Protein AF-A0A925DXG8-F1 (afdb_monomer)

Foldseek 3Di:
DDPDPPPPPPVPPQLAFPPVFFPDQCVPVNAAEFDADPQLAGPLLVLLLVLLNGTHLVDDLDAPAFDKDALQDDLVLQDQDDQDPVVRFARSNLLRPQSVRIFRAGPNSRVSSVRRHDRRDRGDRLSSSLLNLLRVLLVQLVVLLVVLVVLVPDPPDDPVRSVVSLVVSLVVNVVSVVSLVVRPPVNHLFDCPVQDDDDSVSSNVRVVRSVVSVPCRYNVNSVVSSSVSNVD

Radius of gyration: 22.66 Å; Cα contacts (8 Å, |Δi|>4): 263; chains: 1; bounding box: 46×45×87 Å

Solvent-accessible surface area (backbone atoms only — not comparable to full-atom values): 13520 Å² total; per-residue (Å²): 135,83,76,74,80,73,80,71,80,73,72,76,91,63,58,47,76,61,73,92,39,50,67,55,55,39,92,80,78,43,59,44,79,52,40,56,41,100,73,53,44,77,29,60,72,58,38,39,38,58,54,32,68,36,36,42,77,87,62,73,84,67,56,100,54,69,45,81,38,62,74,72,38,64,70,89,78,31,56,84,51,86,64,38,87,86,79,62,47,61,32,46,34,58,38,54,68,35,72,89,37,34,34,31,33,29,55,29,56,53,47,38,51,66,63,38,35,43,72,51,71,82,57,53,63,68,52,40,39,44,45,44,51,31,49,51,36,50,51,52,41,49,49,45,45,54,54,45,53,50,44,74,71,34,90,89,54,51,74,68,56,35,52,65,55,39,52,61,42,43,54,51,42,54,52,34,51,52,56,45,68,71,37,59,75,91,48,45,72,55,82,55,89,86,67,72,77,89,52,70,77,40,59,62,70,50,50,64,42,54,53,52,52,76,59,66,49,34,41,68,52,54,52,50,48,24,57,56,49,60,75,109

Mean predicted aligned error: 6.9 Å

Sequence (232 aa):
MEKEPSALCVRPFVHLPPQEYWLSDPAIEGLIPTPLDSRGLVDAPALFQEVAKTVDPAYEWESAFNDPHHLQWPNRWYPNEIRDPITKTVNPQEFRNLAISKWILPRVLHNWIHRVSEPPPVPSDDVMFYRTEAQRVTTSLFMTVRDSTRFINSSSLTHRQIHAKLTPNYRQMSLQIKALQEVPSEFRLVDLTEYQSGNVRDMFKIESALGKYARIKTAERAMSIIRHASAA

Structure (mmCIF, N/CA/C/O backbone):
data_AF-A0A925DXG8-F1
#
_entry.id   AF-A0A925DXG8-F1
#
loop_
_atom_site.group_PDB
_atom_site.id
_atom_site.type_symbol
_atom_site.label_atom_id
_atom_site.label_alt_id
_atom_site.label_comp_id
_atom_site.label_asym_id
_atom_site.label_entity_id
_atom_site.label_seq_id
_atom_site.pdbx_PDB_ins_code
_atom_site.Cartn_x
_atom_site.Cartn_y
_atom_site.Cartn_z
_atom_site.occupancy
_atom_site.B_iso_or_equiv
_atom_site.auth_seq_id
_atom_site.auth_comp_id
_atom_site.auth_asym_id
_atom_site.auth_atom_id
_ato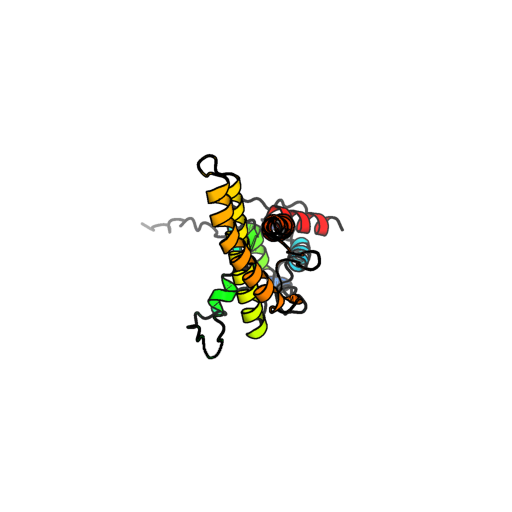m_site.pdbx_PDB_model_num
ATOM 1 N N . MET A 1 1 ? 19.062 4.746 58.179 1.00 41.28 1 MET A N 1
ATOM 2 C CA . MET A 1 1 ? 19.312 5.540 56.959 1.00 41.28 1 MET A CA 1
ATOM 3 C C . MET A 1 1 ? 18.528 4.871 55.846 1.00 41.28 1 MET A C 1
ATOM 5 O O . MET A 1 1 ? 19.028 3.970 55.183 1.00 41.28 1 MET A O 1
ATOM 9 N N . GLU A 1 2 ? 17.244 5.202 55.783 1.00 35.03 2 GLU A N 1
ATOM 10 C CA . GLU A 1 2 ? 16.313 4.670 54.792 1.00 35.03 2 GLU A CA 1
ATOM 11 C C . GLU A 1 2 ? 16.671 5.301 53.449 1.00 35.03 2 GLU A C 1
ATOM 13 O O . GLU A 1 2 ? 16.681 6.522 53.307 1.00 35.03 2 GLU A O 1
ATOM 18 N N . LYS A 1 3 ? 17.080 4.474 52.486 1.00 40.31 3 LYS A N 1
ATOM 19 C CA . LYS A 1 3 ? 17.221 4.928 51.107 1.00 40.31 3 LYS A CA 1
ATOM 20 C C . LYS A 1 3 ? 15.812 5.023 50.547 1.00 40.31 3 LYS A C 1
ATOM 22 O O . LYS A 1 3 ? 15.191 3.989 50.309 1.00 40.31 3 LYS A O 1
ATOM 27 N N . GLU A 1 4 ? 15.330 6.246 50.352 1.00 39.31 4 GLU A N 1
ATOM 28 C CA . GLU A 1 4 ? 14.181 6.485 49.487 1.00 39.31 4 GLU A CA 1
ATOM 29 C C . GLU A 1 4 ? 14.411 5.756 48.155 1.00 39.31 4 GLU A C 1
ATOM 31 O O . GLU A 1 4 ? 15.517 5.830 47.595 1.00 39.31 4 GLU A O 1
ATOM 36 N N . PRO A 1 5 ? 13.414 5.025 47.633 1.00 40.81 5 PRO A N 1
ATOM 37 C CA . PRO A 1 5 ? 13.504 4.527 46.281 1.00 40.81 5 PRO A CA 1
ATOM 38 C C . PRO A 1 5 ? 13.534 5.744 45.361 1.00 40.81 5 PRO A C 1
ATOM 40 O O . PRO A 1 5 ? 12.541 6.447 45.194 1.00 40.81 5 PRO A O 1
ATOM 43 N N . SER A 1 6 ? 14.721 5.982 44.799 1.00 40.56 6 SER A N 1
ATOM 44 C CA . SER A 1 6 ? 14.955 6.824 43.633 1.00 40.56 6 SER A CA 1
ATOM 45 C C . SER A 1 6 ? 13.758 6.703 42.702 1.00 40.56 6 SER A C 1
ATOM 47 O O . SER A 1 6 ? 13.456 5.601 42.230 1.00 40.56 6 SER A O 1
ATOM 49 N N . ALA A 1 7 ? 13.072 7.827 42.487 1.00 43.47 7 ALA A N 1
ATOM 50 C CA . ALA A 1 7 ? 12.078 7.984 41.448 1.00 43.47 7 ALA A CA 1
ATOM 51 C C . ALA A 1 7 ? 12.768 7.690 40.113 1.00 43.47 7 ALA A C 1
ATOM 53 O O . ALA A 1 7 ? 13.285 8.576 39.430 1.00 43.47 7 ALA A O 1
ATOM 54 N N . LEU A 1 8 ? 12.810 6.405 39.762 1.00 37.91 8 LEU A N 1
ATOM 55 C CA . LEU A 1 8 ? 12.974 5.954 38.402 1.00 37.91 8 LEU A CA 1
ATOM 56 C C . LEU A 1 8 ? 11.885 6.688 37.643 1.00 37.91 8 LEU A C 1
ATOM 58 O O . LEU A 1 8 ? 10.701 6.395 37.781 1.00 37.91 8 LEU A O 1
ATOM 62 N N . CYS A 1 9 ? 12.319 7.707 36.913 1.00 36.97 9 CYS A N 1
ATOM 63 C CA . CYS A 1 9 ? 11.571 8.370 35.876 1.00 36.97 9 CYS A CA 1
ATOM 64 C C . CYS A 1 9 ? 11.173 7.277 34.880 1.00 36.97 9 CYS A C 1
ATOM 66 O O . CYS A 1 9 ? 11.887 6.983 33.919 1.00 36.97 9 CYS A O 1
ATOM 68 N N . VAL A 1 10 ? 10.064 6.598 35.178 1.00 36.72 10 VAL A N 1
ATOM 69 C CA . VAL A 1 10 ? 9.327 5.767 34.244 1.00 36.72 10 VAL A CA 1
ATOM 70 C C . VAL A 1 10 ? 8.842 6.766 33.217 1.00 36.72 10 VAL A C 1
ATOM 72 O O . VAL A 1 10 ? 7.809 7.396 33.404 1.00 36.72 10 VAL A O 1
ATOM 75 N N . ARG A 1 11 ? 9.638 7.003 32.169 1.00 35.22 11 ARG A N 1
ATOM 76 C CA . ARG A 1 11 ? 9.138 7.710 30.995 1.00 35.22 11 ARG A CA 1
ATOM 77 C C . ARG A 1 11 ? 7.921 6.908 30.550 1.00 35.22 11 ARG A C 1
ATOM 79 O O . ARG A 1 11 ? 8.107 5.746 30.174 1.00 35.22 11 ARG A O 1
ATOM 86 N N . PRO A 1 12 ? 6.697 7.446 30.640 1.00 41.44 12 PRO A N 1
ATOM 87 C CA . PRO A 1 12 ? 5.560 6.708 30.150 1.00 41.44 12 PRO A CA 1
ATOM 88 C C . PRO A 1 12 ? 5.796 6.570 28.649 1.00 41.44 12 PRO A C 1
ATOM 90 O O . PRO A 1 12 ? 5.890 7.562 27.928 1.00 41.44 12 PRO A O 1
ATOM 93 N N . PHE A 1 13 ? 5.952 5.336 28.176 1.00 44.41 13 PHE A N 1
ATOM 94 C CA . PHE A 1 13 ? 5.895 4.987 26.757 1.00 44.41 13 PHE A CA 1
ATOM 95 C C . PHE A 1 13 ? 4.455 5.175 26.249 1.00 44.41 13 PHE A C 1
ATOM 97 O O . PHE A 1 13 ? 3.833 4.258 25.723 1.00 44.41 13 PHE A O 1
ATOM 104 N N . VAL A 1 14 ? 3.891 6.363 26.448 1.00 57.38 14 VAL A N 1
ATOM 105 C CA . VAL A 1 14 ? 2.504 6.691 26.145 1.00 57.38 14 VAL A CA 1
ATOM 106 C C . VAL A 1 14 ? 2.538 7.805 25.111 1.00 57.38 14 VAL A C 1
ATOM 108 O O . VAL A 1 14 ? 2.221 8.955 25.373 1.00 57.38 14 VAL A O 1
ATOM 111 N N . HIS A 1 15 ? 2.966 7.450 23.900 1.00 82.25 15 HIS A N 1
ATOM 112 C CA . HIS A 1 15 ? 2.610 8.222 22.712 1.00 82.25 15 HIS A CA 1
ATOM 113 C C . HIS A 1 15 ? 1.175 7.835 22.332 1.00 82.25 15 HIS A C 1
ATOM 115 O O . HIS A 1 15 ? 0.967 7.182 21.313 1.00 82.25 15 HIS A O 1
ATOM 121 N N . LEU A 1 16 ? 0.223 8.125 23.216 1.00 91.00 16 LEU A N 1
ATOM 122 C CA . LEU A 1 16 ? -1.215 8.103 22.952 1.00 91.00 16 LEU A CA 1
ATOM 123 C C . LEU A 1 16 ? -1.703 9.560 22.989 1.00 91.00 16 LEU A C 1
ATOM 125 O O . LEU A 1 16 ? -0.990 10.407 23.538 1.00 91.00 16 LEU A O 1
ATOM 129 N N . PRO A 1 17 ? -2.882 9.871 22.427 1.00 92.62 17 PRO A N 1
ATOM 130 C CA . PRO A 1 17 ? -3.522 11.154 22.679 1.00 92.62 17 PRO A CA 1
ATOM 131 C C . PRO A 1 17 ? -3.639 11.390 24.195 1.00 92.62 17 PRO A C 1
ATOM 133 O O . PRO A 1 17 ? -3.781 10.411 24.938 1.00 92.62 17 PRO A O 1
ATOM 136 N N . PRO A 1 18 ? -3.574 12.637 24.684 1.00 92.94 18 PRO A N 1
ATOM 137 C CA . PRO A 1 18 ? -3.883 12.929 26.078 1.00 92.94 18 PRO A CA 1
ATOM 138 C C . PRO A 1 18 ? -5.309 12.475 26.417 1.00 92.94 18 PRO A C 1
ATOM 140 O O . PRO A 1 18 ? -6.197 12.517 25.562 1.00 92.94 18 PRO A O 1
ATOM 143 N N . GLN A 1 19 ? -5.517 11.993 27.642 1.00 92.88 19 GLN A N 1
ATOM 144 C CA . GLN A 1 19 ? -6.763 11.327 28.036 1.00 92.88 19 GLN A CA 1
ATOM 145 C C . GLN A 1 19 ? -7.978 12.260 27.962 1.00 92.88 19 GLN A C 1
ATOM 147 O O . GLN A 1 19 ? -9.084 11.803 27.697 1.00 92.88 19 GLN A O 1
ATOM 152 N N . GLU A 1 20 ? -7.778 13.565 28.135 1.00 94.75 20 GLU A N 1
ATOM 153 C CA . GLU A 1 20 ? -8.816 14.585 27.987 1.00 94.75 20 GLU A CA 1
ATOM 154 C C . GLU A 1 20 ? -9.396 14.681 26.567 1.00 94.75 20 GLU A C 1
ATOM 156 O O . GLU A 1 20 ? -10.496 15.200 26.408 1.00 94.75 20 GLU A O 1
ATOM 161 N N . TYR A 1 21 ? -8.698 14.155 25.553 1.00 95.38 21 TYR A N 1
ATOM 162 C CA . TYR A 1 21 ? -9.196 14.072 24.177 1.00 95.38 21 TYR A CA 1
ATOM 163 C C . TYR A 1 21 ? -9.807 12.704 23.849 1.00 95.38 21 TYR A C 1
ATOM 165 O O . TYR A 1 21 ? -10.199 12.477 22.707 1.00 95.38 21 TYR A O 1
ATOM 173 N N . TRP A 1 22 ? -9.860 11.751 24.783 1.00 95.69 22 TRP A N 1
ATOM 174 C CA . TRP A 1 22 ? -10.437 10.434 24.504 1.00 95.69 22 TRP A CA 1
ATOM 175 C C . TRP A 1 22 ? -11.959 10.526 24.556 1.00 95.69 22 TRP A C 1
ATOM 177 O O . TRP A 1 22 ? -12.532 10.848 25.594 1.00 95.69 22 TRP A O 1
ATOM 187 N N . LEU A 1 23 ? -12.614 10.207 23.439 1.00 96.19 23 LEU A N 1
ATOM 188 C CA . LEU A 1 23 ? -14.075 10.098 23.381 1.00 96.19 23 LEU A CA 1
ATOM 189 C C . LEU A 1 23 ? -14.568 8.688 23.721 1.00 96.19 23 LEU A C 1
ATOM 191 O O . LEU A 1 23 ? -15.746 8.516 24.011 1.00 96.19 23 LEU A O 1
ATOM 195 N N . SER A 1 24 ? -13.675 7.698 23.661 1.00 92.94 24 SER A N 1
ATOM 196 C CA . SER A 1 24 ? -13.960 6.297 23.964 1.00 92.94 24 SER A CA 1
ATOM 197 C C . SER A 1 24 ? -12.814 5.690 24.771 1.00 92.94 24 SER A C 1
ATOM 199 O O . SER A 1 24 ? -11.640 5.913 24.446 1.00 92.94 24 SER A O 1
ATOM 201 N N . ASP A 1 25 ? -13.140 4.915 25.810 1.00 92.62 25 ASP A N 1
ATOM 202 C CA . ASP A 1 25 ? -12.159 4.091 26.523 1.00 92.62 25 ASP A CA 1
ATOM 203 C C . ASP A 1 25 ? -12.328 2.607 26.157 1.00 92.62 25 ASP A C 1
ATOM 205 O O . ASP A 1 25 ? -13.229 1.936 26.673 1.00 92.62 25 ASP A O 1
ATOM 209 N N . PRO A 1 26 ? -11.421 2.029 25.349 1.00 90.69 26 PRO A N 1
ATOM 210 C CA . PRO A 1 26 ? -11.499 0.620 24.968 1.00 90.69 26 PRO A CA 1
ATOM 211 C C . PRO A 1 26 ? -11.370 -0.372 26.134 1.00 90.69 26 PRO A C 1
ATOM 213 O O . PRO A 1 26 ? -11.650 -1.556 25.956 1.00 90.69 26 PRO A O 1
ATOM 216 N N . ALA A 1 27 ? -10.932 0.054 27.327 1.00 89.69 27 ALA A N 1
ATOM 217 C CA . ALA A 1 27 ? -10.983 -0.797 28.522 1.00 89.69 27 ALA A CA 1
ATOM 218 C C . ALA A 1 27 ? -12.405 -0.940 29.099 1.00 89.69 27 ALA A C 1
ATOM 220 O O . ALA A 1 27 ? -12.665 -1.900 29.824 1.00 89.69 27 ALA A O 1
ATOM 221 N N . ILE A 1 28 ? -13.301 -0.001 28.787 1.00 93.19 28 ILE A N 1
ATOM 222 C CA . ILE A 1 28 ? -14.684 0.046 29.275 1.00 93.19 28 ILE A CA 1
ATOM 223 C C . ILE A 1 28 ? -15.647 -0.388 28.167 1.00 93.19 28 ILE A C 1
ATOM 225 O O . ILE A 1 28 ? -16.510 -1.233 28.390 1.00 93.19 28 ILE A O 1
ATOM 229 N N . GLU A 1 29 ? -15.484 0.176 26.972 1.00 95.00 29 GLU A N 1
ATOM 230 C CA . GLU A 1 29 ? -16.401 0.012 25.836 1.00 95.00 29 GLU A CA 1
ATOM 231 C C . GLU A 1 29 ? -16.036 -1.174 24.933 1.00 95.00 29 GLU A C 1
ATOM 233 O O . GLU A 1 29 ? -16.858 -1.631 24.140 1.00 95.00 29 GLU A O 1
ATOM 238 N N . GLY A 1 30 ? -14.820 -1.706 25.082 1.00 95.25 30 GLY A N 1
ATOM 239 C CA . GLY A 1 30 ? -14.267 -2.736 24.209 1.00 95.25 30 GLY A CA 1
ATOM 240 C C . GLY A 1 30 ? -13.550 -2.162 22.986 1.00 95.25 30 GLY A C 1
ATOM 241 O O . GLY A 1 30 ? -13.443 -0.953 22.797 1.00 95.25 30 GLY A O 1
ATOM 242 N N . LEU A 1 31 ? -12.996 -3.057 22.168 1.00 96.38 31 LEU A N 1
ATOM 243 C CA . LEU A 1 31 ? -12.275 -2.685 20.953 1.00 96.38 31 LEU A CA 1
ATOM 244 C C . LEU A 1 31 ? -13.241 -2.559 19.774 1.00 96.38 31 LEU A C 1
ATOM 246 O O . LEU A 1 31 ? -14.175 -3.348 19.640 1.00 96.38 31 LEU A O 1
ATOM 250 N N . ILE A 1 32 ? -12.978 -1.606 18.882 1.00 96.06 32 ILE A N 1
ATOM 251 C CA . ILE A 1 32 ? -13.690 -1.523 17.608 1.00 96.06 32 ILE A CA 1
ATOM 252 C C . ILE A 1 32 ? -13.210 -2.647 16.673 1.00 96.06 32 ILE A C 1
ATOM 254 O O . ILE A 1 32 ? -11.998 -2.875 16.560 1.00 96.06 32 ILE A O 1
ATOM 258 N N . PRO A 1 33 ? -14.112 -3.338 15.956 1.00 96.44 33 PRO A N 1
ATOM 259 C CA . PRO A 1 33 ? -13.707 -4.282 14.921 1.00 96.44 33 PRO A CA 1
ATOM 260 C C . PRO A 1 33 ? -12.871 -3.574 13.852 1.00 96.44 33 PRO A C 1
ATOM 262 O O . PRO A 1 33 ? -13.269 -2.519 13.356 1.00 96.44 33 PRO A O 1
ATOM 265 N N . THR A 1 34 ? -11.722 -4.139 13.468 1.00 96.81 34 THR A N 1
ATOM 266 C CA . THR A 1 34 ? -10.918 -3.564 12.376 1.00 96.81 34 THR A CA 1
ATOM 267 C C . THR A 1 34 ? -11.652 -3.741 11.045 1.00 96.81 34 THR A C 1
ATOM 269 O O . THR A 1 34 ? -11.866 -4.884 10.634 1.00 96.81 34 THR A O 1
ATOM 272 N N . PRO A 1 35 ? -11.992 -2.653 10.326 1.00 97.06 35 PRO A N 1
ATOM 273 C CA . PRO A 1 35 ? -12.644 -2.755 9.028 1.00 97.06 35 PRO A CA 1
ATOM 274 C C . PRO A 1 35 ? -11.770 -3.500 8.018 1.00 97.06 35 PRO A C 1
ATOM 276 O O . PRO A 1 35 ? -10.579 -3.209 7.861 1.00 97.06 35 PRO A O 1
ATOM 279 N N . LEU A 1 36 ? -12.377 -4.456 7.318 1.00 96.44 36 LEU A N 1
ATOM 2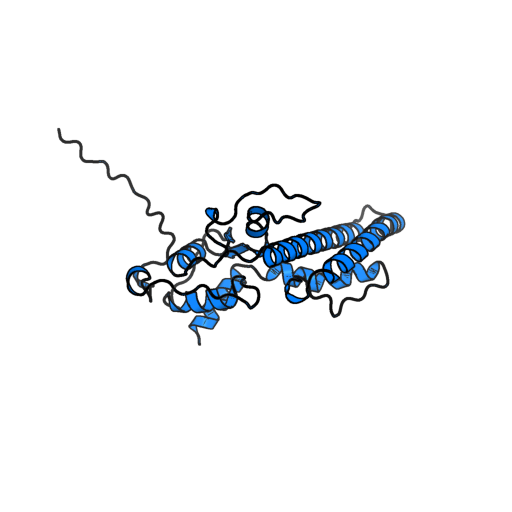80 C CA . LEU A 1 36 ? -11.739 -5.244 6.270 1.00 96.44 36 LEU A CA 1
ATOM 281 C C . LEU A 1 36 ? -12.438 -4.998 4.936 1.00 96.44 36 LEU A C 1
ATOM 283 O O . LEU A 1 36 ? -13.655 -4.838 4.877 1.00 96.44 36 LEU A O 1
ATOM 287 N N . ASP A 1 37 ? -11.665 -5.025 3.860 1.00 95.12 37 ASP A N 1
ATOM 288 C CA . ASP A 1 37 ? -12.203 -5.076 2.510 1.00 95.12 37 ASP A CA 1
ATOM 289 C C . ASP A 1 37 ? -12.691 -6.489 2.145 1.00 95.12 37 ASP A C 1
ATOM 291 O O . ASP A 1 37 ? -12.527 -7.457 2.892 1.00 95.12 37 ASP A O 1
ATOM 295 N N . SER A 1 38 ? -13.264 -6.630 0.948 1.00 94.81 38 SER A N 1
ATOM 296 C CA . SER A 1 38 ? -13.795 -7.904 0.443 1.00 94.81 38 SER A CA 1
ATOM 297 C C . SER A 1 38 ? -12.756 -9.027 0.305 1.00 94.81 38 SER A C 1
ATOM 299 O O . SER A 1 38 ? -13.132 -10.178 0.095 1.00 94.81 38 SER A O 1
ATOM 301 N N . ARG A 1 39 ? -11.459 -8.718 0.419 1.00 94.25 39 ARG A N 1
ATOM 302 C CA . ARG A 1 39 ? -10.336 -9.667 0.360 1.00 94.25 39 ARG A CA 1
ATOM 303 C C . ARG A 1 39 ? -9.849 -10.058 1.761 1.00 94.25 39 ARG A C 1
ATOM 305 O O . ARG A 1 39 ? -8.863 -10.782 1.870 1.00 94.25 39 ARG A O 1
ATOM 312 N N . GLY A 1 40 ? -10.472 -9.546 2.824 1.00 93.56 40 GLY A N 1
ATOM 313 C CA . GLY A 1 40 ? -10.030 -9.754 4.204 1.00 93.56 40 GLY A CA 1
ATOM 314 C C . GLY A 1 40 ? -8.772 -8.961 4.573 1.00 93.56 40 GLY A C 1
ATOM 315 O O . GLY A 1 40 ? -8.068 -9.323 5.512 1.00 93.56 40 GLY A O 1
ATOM 316 N N . LEU A 1 41 ? -8.449 -7.896 3.833 1.00 94.62 41 LEU A N 1
ATOM 317 C CA . LEU A 1 41 ? -7.341 -6.993 4.150 1.00 94.62 41 LEU A CA 1
ATOM 318 C C . LEU A 1 41 ? -7.874 -5.745 4.847 1.00 94.62 41 LEU A C 1
ATOM 320 O O . LEU A 1 41 ? -8.971 -5.301 4.544 1.00 94.62 41 LEU A O 1
ATOM 324 N N . VAL A 1 42 ? -7.076 -5.135 5.726 1.00 95.19 42 VAL A N 1
ATOM 325 C CA . VAL A 1 42 ? -7.463 -3.886 6.405 1.00 95.19 42 VAL A CA 1
ATOM 326 C C . VAL A 1 42 ? -7.864 -2.800 5.403 1.00 95.19 42 VAL A C 1
ATOM 328 O O . VAL A 1 42 ? -7.037 -2.357 4.594 1.00 95.19 42 VAL A O 1
ATOM 331 N N . ASP A 1 43 ? -9.107 -2.333 5.514 1.00 95.06 43 ASP A N 1
ATOM 332 C CA . ASP A 1 43 ? -9.608 -1.146 4.828 1.00 95.06 43 ASP A CA 1
ATOM 333 C C . ASP A 1 43 ? -9.144 0.090 5.607 1.00 95.06 43 ASP A C 1
ATOM 335 O O . ASP A 1 43 ? -9.766 0.531 6.571 1.00 95.06 43 ASP A O 1
ATOM 339 N N . ALA A 1 44 ? -7.977 0.613 5.227 1.00 93.88 44 ALA A N 1
ATOM 340 C CA . ALA A 1 44 ? -7.351 1.720 5.942 1.00 93.88 44 ALA A CA 1
ATOM 341 C C . ALA A 1 44 ? -8.207 3.006 5.968 1.00 93.88 44 ALA A C 1
ATOM 343 O O . ALA A 1 44 ? -8.301 3.603 7.039 1.00 93.88 44 ALA A O 1
ATOM 344 N N . PRO A 1 45 ? -8.843 3.452 4.861 1.00 94.38 45 PRO A N 1
ATOM 345 C CA . PRO A 1 45 ? -9.808 4.549 4.915 1.00 94.38 45 PRO A CA 1
ATOM 346 C C . PRO A 1 45 ? -10.926 4.343 5.938 1.00 94.38 45 PRO A C 1
ATOM 348 O O . PRO A 1 45 ? -11.136 5.236 6.758 1.00 94.38 45 PRO A O 1
ATOM 351 N N . ALA A 1 46 ? -11.591 3.185 5.928 1.00 96.44 46 ALA A N 1
ATOM 352 C CA . ALA A 1 46 ? -12.662 2.897 6.880 1.00 96.44 46 ALA A CA 1
ATOM 353 C C . ALA A 1 46 ? -12.131 2.832 8.322 1.00 96.44 46 ALA A C 1
ATOM 355 O O . ALA A 1 46 ? -12.716 3.421 9.226 1.00 96.44 46 ALA A O 1
ATOM 356 N N . LEU A 1 47 ? -10.968 2.209 8.540 1.00 96.44 47 LEU A N 1
ATOM 357 C CA . LEU A 1 47 ? -10.321 2.167 9.853 1.00 96.44 47 LEU A CA 1
ATOM 358 C C . LEU A 1 47 ? -10.023 3.573 10.385 1.00 96.44 47 LEU A C 1
ATOM 360 O O . LEU A 1 47 ? -10.310 3.861 11.542 1.00 96.44 47 LEU A O 1
ATOM 364 N N . PHE A 1 48 ? -9.469 4.465 9.561 1.00 96.31 48 PHE A N 1
ATOM 365 C CA . PHE A 1 48 ? -9.190 5.838 9.987 1.00 96.31 48 PHE A CA 1
ATOM 366 C C . PHE A 1 48 ? -10.466 6.629 10.283 1.00 96.31 48 PHE A C 1
ATOM 368 O O . PHE A 1 48 ? -10.450 7.457 11.189 1.00 96.31 48 PHE A O 1
ATOM 375 N N . GLN A 1 49 ? -11.560 6.369 9.563 1.00 96.12 49 GLN A N 1
ATOM 376 C CA . GLN A 1 49 ? -12.863 6.972 9.852 1.00 96.12 49 GLN A CA 1
ATOM 377 C C . GLN A 1 49 ? -13.424 6.503 11.197 1.00 96.12 49 GLN A C 1
ATOM 379 O O . GLN A 1 49 ? -13.897 7.333 11.966 1.00 96.12 49 GLN A O 1
ATOM 384 N N . GLU A 1 50 ? -13.341 5.210 11.516 1.00 96.88 50 GLU A N 1
ATOM 385 C CA . GLU A 1 50 ? -13.784 4.704 12.823 1.00 96.88 50 GLU A CA 1
ATOM 386 C C . GLU A 1 50 ? -12.900 5.223 13.959 1.00 96.88 50 GLU A C 1
ATOM 388 O O . GLU A 1 50 ? -13.398 5.692 14.979 1.00 96.88 50 GLU A O 1
ATOM 393 N N . VAL A 1 51 ? -11.581 5.240 13.759 1.00 95.62 51 VAL A N 1
ATOM 394 C CA . VAL A 1 51 ? -10.630 5.765 14.748 1.00 95.62 51 VAL A CA 1
ATOM 395 C C . VAL A 1 51 ? -10.855 7.258 15.003 1.00 95.62 51 VAL A C 1
ATOM 397 O O . VAL A 1 51 ? -10.753 7.695 16.148 1.00 95.62 51 VAL A O 1
ATOM 400 N N . ALA A 1 52 ? -11.231 8.039 13.987 1.00 95.69 52 ALA A N 1
ATOM 401 C CA . ALA A 1 52 ? -11.546 9.460 14.146 1.00 95.69 52 ALA A CA 1
ATOM 402 C C . ALA A 1 52 ? -12.728 9.729 15.096 1.00 95.69 52 ALA A C 1
ATOM 404 O O . ALA A 1 52 ? -12.813 10.819 15.646 1.00 95.69 52 ALA A O 1
ATOM 405 N N . LYS A 1 53 ? -13.612 8.748 15.326 1.00 95.69 53 LYS A N 1
ATOM 406 C CA . LYS A 1 53 ? -14.742 8.867 16.266 1.00 95.69 53 LYS A CA 1
ATOM 407 C C . LYS A 1 53 ? -14.340 8.631 17.725 1.00 95.69 53 LYS A C 1
ATOM 409 O O . LYS A 1 53 ? -15.140 8.861 18.622 1.00 95.69 53 LYS A O 1
ATOM 414 N N . THR A 1 54 ? -13.121 8.145 17.965 1.00 96.50 54 THR A N 1
ATOM 415 C CA . THR A 1 54 ? -12.638 7.754 19.305 1.00 96.50 54 THR A CA 1
ATOM 416 C C . THR A 1 54 ? -11.797 8.835 19.989 1.00 96.50 54 THR A C 1
ATOM 418 O O . THR A 1 54 ? -11.466 8.701 21.166 1.00 96.50 54 THR A O 1
ATOM 421 N N . VAL A 1 55 ? -11.461 9.911 19.270 1.00 96.31 55 VAL A N 1
ATOM 422 C CA . VAL A 1 55 ? -10.666 11.045 19.764 1.00 96.31 55 VAL A CA 1
ATOM 423 C C . VAL A 1 55 ? -11.363 12.341 19.384 1.00 96.31 55 VAL A C 1
ATOM 425 O O . VAL A 1 55 ? -11.918 12.445 18.292 1.00 96.31 55 VAL A O 1
ATOM 428 N N . ASP A 1 56 ? -11.329 13.320 20.280 1.00 95.62 56 ASP A N 1
ATOM 429 C CA . ASP A 1 56 ? -11.913 14.637 20.072 1.00 95.62 56 ASP A CA 1
ATOM 430 C C . ASP A 1 56 ? -11.330 15.281 18.794 1.00 95.62 56 ASP A C 1
ATOM 432 O O . ASP A 1 56 ? -10.105 15.331 18.638 1.00 95.62 56 ASP A O 1
ATOM 436 N N . PRO A 1 57 ? -12.177 15.776 17.869 1.00 94.44 57 PRO A N 1
ATOM 437 C CA . PRO A 1 57 ? -11.749 16.439 16.636 1.00 94.44 57 PRO A CA 1
ATOM 438 C C . PRO A 1 57 ? -10.781 17.615 16.809 1.00 94.44 57 PRO A C 1
ATOM 440 O O . PRO A 1 57 ? -10.070 17.953 15.862 1.00 94.44 57 PRO A O 1
ATOM 443 N N . ALA A 1 58 ? -10.766 18.260 17.978 1.00 93.69 58 ALA A N 1
ATOM 444 C CA . ALA A 1 58 ? -9.837 19.336 18.303 1.00 93.69 58 ALA A CA 1
ATOM 445 C C . ALA A 1 58 ? -8.405 18.832 18.549 1.00 93.69 58 ALA A C 1
ATOM 447 O O . ALA A 1 58 ? -7.471 19.635 18.549 1.00 93.69 58 ALA A O 1
ATOM 448 N N . TYR A 1 59 ? -8.211 17.524 18.750 1.00 93.50 59 TYR A N 1
ATOM 449 C CA . TYR A 1 59 ? -6.887 16.944 18.917 1.00 93.50 59 TYR A CA 1
ATOM 450 C C . TYR A 1 59 ? -6.102 16.963 17.603 1.00 93.50 59 TYR A C 1
ATOM 452 O O . TYR A 1 59 ? -6.453 16.312 16.613 1.00 93.50 59 TYR A O 1
ATOM 460 N N . GLU A 1 60 ? -4.971 17.658 17.614 1.00 90.38 60 GLU A N 1
ATOM 461 C CA . GLU A 1 60 ? -4.017 17.604 16.519 1.00 90.38 60 GLU A CA 1
ATOM 462 C C . GLU A 1 60 ? -3.065 16.417 16.705 1.00 90.38 60 GLU A C 1
ATOM 464 O O . GLU A 1 60 ? -2.372 16.285 17.713 1.00 90.38 60 GLU A O 1
ATOM 469 N N . TRP A 1 61 ? -3.011 15.540 15.699 1.00 88.69 61 TRP A N 1
ATOM 470 C CA . TRP A 1 61 ? -2.134 14.366 15.673 1.00 88.69 61 TRP A CA 1
ATOM 471 C C . TRP A 1 61 ? -0.672 14.761 15.437 1.00 88.69 61 TRP A C 1
ATOM 473 O O . TRP A 1 61 ? -0.093 14.493 14.379 1.00 88.69 61 TRP A O 1
ATOM 483 N N . GLU A 1 62 ? -0.071 15.419 16.421 1.00 78.62 62 GLU A N 1
ATOM 484 C CA . GLU A 1 62 ? 1.304 15.884 16.347 1.00 78.62 62 GLU A CA 1
ATOM 485 C C . GLU A 1 62 ? 2.291 14.716 16.193 1.00 78.62 62 GLU A C 1
ATOM 487 O O . GLU A 1 62 ? 2.190 13.646 16.807 1.00 78.62 62 GLU A O 1
ATOM 492 N N . SER A 1 63 ? 3.307 14.927 15.359 1.00 72.38 63 SER A N 1
ATOM 493 C CA . SER A 1 63 ? 4.456 14.034 15.306 1.00 72.38 63 SER A CA 1
ATOM 494 C C . SER A 1 63 ? 5.712 14.758 14.886 1.00 72.38 63 SER A C 1
ATOM 496 O O . SER A 1 63 ? 5.786 15.321 13.798 1.00 72.38 63 SER A O 1
ATOM 498 N N . ALA A 1 64 ? 6.747 14.630 15.715 1.00 73.19 64 ALA A N 1
ATOM 499 C CA . ALA A 1 64 ? 8.108 14.965 15.317 1.00 73.19 64 ALA A CA 1
ATOM 500 C C . ALA A 1 64 ? 8.625 14.028 14.206 1.00 73.19 64 ALA A C 1
ATOM 502 O O . ALA A 1 64 ? 9.517 14.402 13.448 1.00 73.19 64 ALA A O 1
ATOM 503 N N . PHE A 1 65 ? 8.058 12.817 14.094 1.00 78.69 65 PHE A N 1
ATOM 504 C CA . PHE A 1 65 ? 8.461 11.802 13.123 1.00 78.69 65 PHE A CA 1
ATOM 505 C C . PHE A 1 65 ? 7.244 11.034 12.603 1.00 78.69 65 PHE A C 1
ATOM 507 O O . PHE A 1 65 ? 6.441 10.539 13.388 1.00 78.69 65 PHE A O 1
ATOM 514 N N . ASN A 1 66 ? 7.150 10.894 11.281 1.00 86.69 66 ASN A N 1
ATOM 515 C CA . ASN A 1 66 ? 6.219 9.968 10.644 1.00 86.69 66 ASN A CA 1
ATOM 516 C C . ASN A 1 66 ? 7.000 8.739 10.178 1.00 86.69 66 ASN A C 1
ATOM 518 O O . ASN A 1 66 ? 7.962 8.889 9.418 1.00 86.69 66 ASN A O 1
ATOM 522 N N . ASP A 1 67 ? 6.594 7.543 10.602 1.00 87.75 67 ASP A N 1
ATOM 523 C CA . ASP A 1 67 ? 7.308 6.307 10.280 1.00 87.75 67 ASP A CA 1
ATOM 524 C C . ASP A 1 67 ? 6.413 5.227 9.642 1.00 87.75 67 ASP A C 1
ATOM 526 O O . ASP A 1 67 ? 5.185 5.325 9.692 1.00 87.75 67 ASP A O 1
ATOM 530 N N . PRO A 1 68 ? 6.995 4.240 8.928 1.00 91.38 68 PRO A N 1
ATOM 531 C CA . PRO A 1 68 ? 6.224 3.165 8.315 1.00 91.38 68 PRO A CA 1
ATOM 532 C C . PRO A 1 68 ? 5.663 2.195 9.359 1.00 91.38 68 PRO A C 1
ATOM 534 O O . PRO A 1 68 ? 6.399 1.474 10.033 1.00 91.38 68 PRO A O 1
ATOM 537 N N . HIS A 1 69 ? 4.343 2.096 9.395 1.00 92.06 69 HIS A N 1
ATOM 538 C CA . HIS A 1 69 ? 3.581 1.319 10.358 1.00 92.06 69 HIS A CA 1
ATOM 539 C C . HIS A 1 69 ? 2.751 0.231 9.693 1.00 92.06 69 HIS A C 1
ATOM 541 O O . HIS A 1 69 ? 2.141 0.462 8.654 1.00 92.06 69 HIS A O 1
ATOM 547 N N . HIS A 1 70 ? 2.703 -0.951 10.305 1.00 91.69 70 HIS A N 1
ATOM 548 C CA . HIS A 1 70 ? 1.913 -2.070 9.799 1.00 91.69 70 HIS A CA 1
ATOM 549 C C . HIS A 1 70 ? 0.476 -1.947 10.291 1.00 91.69 70 HIS A C 1
ATOM 551 O O . HIS A 1 70 ? 0.264 -1.859 11.495 1.00 91.69 70 HIS A O 1
ATOM 557 N N . LEU A 1 71 ? -0.496 -2.031 9.384 1.00 90.06 71 LEU A N 1
ATOM 558 C CA . LEU A 1 71 ? -1.898 -2.184 9.788 1.00 90.06 71 LEU A CA 1
ATOM 559 C C . LEU A 1 71 ? -2.279 -3.658 9.982 1.00 90.06 71 LEU A C 1
ATOM 561 O O . LEU A 1 71 ? -3.266 -3.956 10.638 1.00 90.06 71 LEU A O 1
ATOM 565 N N . GLN A 1 72 ? -1.473 -4.590 9.468 1.00 86.94 72 GLN A N 1
ATOM 566 C CA . GLN A 1 72 ? -1.567 -6.019 9.765 1.00 86.94 72 GLN A CA 1
ATOM 567 C C . GLN A 1 72 ? -0.699 -6.362 10.992 1.00 86.94 72 GLN A C 1
ATOM 569 O O . GLN A 1 72 ? 0.540 -6.320 10.954 1.00 86.94 72 GLN A O 1
ATOM 574 N N . TRP A 1 73 ? -1.348 -6.700 12.104 1.00 83.19 73 TRP A N 1
ATOM 575 C CA . TRP A 1 73 ? -0.725 -6.971 13.401 1.00 83.19 73 TRP A CA 1
ATOM 576 C C . TRP A 1 73 ? -1.441 -8.117 14.114 1.00 83.19 73 TRP A C 1
ATOM 578 O O . TRP A 1 73 ? -2.583 -8.405 13.770 1.00 83.19 73 TRP A O 1
ATOM 588 N N . PRO A 1 74 ? -0.817 -8.741 15.128 1.00 89.38 74 PRO A N 1
ATOM 589 C CA . PRO A 1 74 ? 0.577 -8.638 15.588 1.00 89.38 74 PRO A CA 1
ATOM 590 C C . PRO A 1 74 ? 1.599 -9.427 14.743 1.00 89.38 74 PRO A C 1
ATOM 592 O O . PRO A 1 74 ? 1.264 -10.390 14.067 1.00 89.38 74 PRO A O 1
ATOM 595 N N . ASN A 1 75 ? 2.890 -9.068 14.836 1.00 88.88 75 ASN A N 1
ATOM 596 C CA . ASN A 1 75 ? 3.976 -9.735 14.089 1.00 88.88 75 ASN A CA 1
ATOM 597 C C . ASN A 1 75 ? 4.058 -11.250 14.335 1.00 88.88 75 ASN A C 1
ATOM 599 O O . ASN A 1 75 ? 4.328 -12.006 13.413 1.00 88.88 75 ASN A O 1
ATOM 603 N N . ARG A 1 76 ? 3.776 -11.697 15.564 1.00 92.31 76 ARG A N 1
ATOM 604 C CA . ARG A 1 76 ? 3.812 -13.117 15.953 1.00 92.31 76 ARG A CA 1
ATOM 605 C C . ARG A 1 76 ? 2.858 -14.018 15.157 1.00 92.31 76 ARG A C 1
ATOM 607 O O . ARG A 1 76 ? 3.008 -15.228 15.219 1.00 92.31 76 ARG A O 1
ATOM 614 N N . TRP A 1 77 ? 1.871 -13.448 14.463 1.00 93.88 77 TRP A N 1
ATOM 615 C CA . TRP A 1 77 ? 0.931 -14.202 13.628 1.00 93.88 77 TRP A CA 1
ATOM 616 C C . TRP A 1 77 ? 1.453 -14.478 12.214 1.00 93.88 77 TRP A C 1
ATOM 618 O O . TRP A 1 77 ? 0.793 -15.166 11.449 1.00 93.88 77 TRP A O 1
ATOM 628 N N . TYR A 1 78 ? 2.630 -13.955 11.868 1.00 93.31 78 TYR A N 1
ATOM 629 C CA . TYR A 1 78 ? 3.212 -14.062 10.536 1.00 93.31 78 TYR A CA 1
ATOM 630 C C . TYR A 1 78 ? 4.572 -14.760 10.637 1.00 93.31 78 TYR A C 1
ATOM 632 O O . TYR A 1 78 ? 5.598 -14.080 10.703 1.00 93.31 78 TYR A O 1
ATOM 640 N N . PRO A 1 79 ? 4.602 -16.103 10.718 1.00 92.88 79 PRO A N 1
ATOM 641 C CA . PRO A 1 79 ? 5.849 -16.847 10.833 1.00 92.88 79 PRO A CA 1
ATOM 642 C C . PRO A 1 79 ? 6.745 -16.626 9.609 1.00 92.88 79 PRO A C 1
ATOM 644 O O . PRO A 1 79 ? 6.282 -16.400 8.488 1.00 92.88 79 PRO A O 1
ATOM 647 N N . ASN A 1 80 ? 8.057 -16.678 9.839 1.00 91.19 80 ASN A N 1
ATOM 648 C CA . ASN A 1 80 ? 9.037 -16.619 8.765 1.00 91.19 80 ASN A CA 1
ATOM 649 C C . ASN A 1 80 ? 9.275 -18.024 8.210 1.00 91.19 80 ASN A C 1
ATOM 651 O O . ASN A 1 80 ? 10.044 -18.798 8.781 1.00 91.19 80 ASN A O 1
ATOM 655 N N . GLU A 1 81 ? 8.619 -18.332 7.099 1.00 87.38 81 GLU A N 1
ATOM 656 C CA . GLU A 1 81 ? 8.682 -19.644 6.457 1.00 87.38 81 GLU A CA 1
ATOM 657 C C . GLU A 1 81 ? 9.583 -19.622 5.217 1.00 87.38 81 GLU A C 1
ATOM 659 O O . GLU A 1 81 ? 9.651 -18.636 4.477 1.00 87.38 81 GLU A O 1
ATOM 664 N N . ILE A 1 82 ? 10.307 -20.715 4.973 1.00 80.50 82 ILE A N 1
ATOM 665 C CA . ILE A 1 82 ? 11.111 -20.838 3.755 1.00 80.50 82 ILE A CA 1
ATOM 666 C C . ILE A 1 82 ? 10.153 -21.049 2.586 1.00 80.50 82 ILE A C 1
ATOM 668 O O . ILE A 1 82 ? 9.409 -22.026 2.545 1.00 80.50 82 ILE A O 1
ATOM 672 N N . ARG A 1 83 ? 10.204 -20.133 1.618 1.00 73.50 83 ARG A N 1
ATOM 673 C CA . ARG A 1 83 ? 9.444 -20.261 0.380 1.00 73.50 83 ARG A CA 1
ATOM 674 C C . ARG A 1 83 ? 9.954 -21.455 -0.417 1.00 73.50 83 ARG A C 1
ATOM 676 O O . ARG A 1 83 ? 11.138 -21.518 -0.744 1.00 73.50 83 ARG A O 1
ATOM 683 N N . ASP A 1 84 ? 9.046 -22.337 -0.795 1.00 71.38 84 ASP A N 1
ATOM 684 C CA . ASP A 1 84 ? 9.289 -23.419 -1.731 1.00 71.38 84 ASP A CA 1
ATOM 685 C C . ASP A 1 84 ? 8.755 -22.994 -3.115 1.00 71.38 84 ASP A C 1
ATOM 687 O O . ASP A 1 84 ? 7.547 -22.799 -3.300 1.00 71.38 84 ASP A O 1
ATOM 691 N N . PRO A 1 85 ? 9.647 -22.803 -4.105 1.00 61.50 85 PRO A N 1
ATOM 692 C CA . PRO A 1 85 ? 9.268 -22.401 -5.457 1.00 61.50 85 PRO A CA 1
ATOM 693 C C . PRO A 1 85 ? 8.363 -23.408 -6.177 1.00 61.50 85 PRO A C 1
ATOM 695 O O . PRO A 1 85 ? 7.665 -23.020 -7.113 1.00 61.50 85 PRO A O 1
ATOM 698 N N . ILE A 1 86 ? 8.389 -24.681 -5.775 1.00 69.94 86 ILE A N 1
ATOM 699 C CA . ILE A 1 86 ? 7.632 -25.767 -6.407 1.00 69.94 86 ILE A CA 1
ATOM 700 C C . ILE A 1 86 ? 6.201 -25.773 -5.876 1.00 69.94 86 ILE A C 1
ATOM 702 O O . ILE A 1 86 ? 5.250 -25.803 -6.657 1.00 69.94 86 ILE A O 1
ATOM 706 N N . THR A 1 87 ? 6.041 -25.699 -4.556 1.00 68.94 87 THR A N 1
ATOM 707 C CA . THR A 1 87 ? 4.724 -25.719 -3.899 1.00 68.94 87 THR A CA 1
ATOM 708 C C . THR A 1 87 ? 4.066 -24.343 -3.821 1.00 68.94 87 THR A C 1
ATOM 710 O O . THR A 1 87 ? 2.913 -24.245 -3.413 1.00 68.94 87 THR A O 1
ATOM 713 N N . LYS A 1 88 ? 4.765 -23.283 -4.260 1.00 68.88 88 LYS A N 1
ATOM 714 C CA . LYS A 1 88 ? 4.309 -21.885 -4.200 1.00 68.88 88 LYS A CA 1
ATOM 715 C C . LYS A 1 88 ? 3.921 -21.458 -2.781 1.00 68.88 88 LYS A C 1
ATOM 717 O O . LYS A 1 88 ? 3.045 -20.608 -2.627 1.00 68.88 88 LYS A O 1
ATOM 722 N N . THR A 1 89 ? 4.581 -22.008 -1.759 1.00 79.75 89 THR A N 1
ATOM 723 C CA . THR A 1 89 ? 4.283 -21.640 -0.372 1.00 79.75 89 THR A CA 1
ATOM 724 C C . THR A 1 89 ? 4.462 -20.143 -0.164 1.00 79.75 89 THR A C 1
ATOM 726 O O . THR A 1 89 ? 5.365 -19.491 -0.705 1.00 79.75 89 THR A O 1
ATOM 729 N N . VAL A 1 90 ? 3.542 -19.574 0.599 1.00 87.31 90 VAL A N 1
ATOM 730 C CA . VAL A 1 90 ? 3.591 -18.177 1.003 1.00 87.31 90 VAL A CA 1
ATOM 731 C C . VAL A 1 90 ? 4.551 -18.054 2.172 1.00 87.31 90 VAL A C 1
ATOM 733 O O . VAL A 1 90 ? 4.597 -18.923 3.029 1.00 87.31 90 VAL A O 1
ATOM 736 N N . ASN A 1 91 ? 5.308 -16.960 2.228 1.00 92.19 91 ASN A N 1
ATOM 737 C CA . ASN A 1 91 ? 5.965 -16.546 3.462 1.00 92.19 91 ASN A CA 1
ATOM 738 C C . ASN A 1 91 ? 5.100 -15.442 4.107 1.00 92.19 91 ASN A C 1
ATOM 740 O O . ASN A 1 91 ? 5.095 -14.309 3.606 1.00 92.19 91 ASN A O 1
ATOM 744 N N . PRO A 1 92 ? 4.366 -15.729 5.201 1.00 94.06 92 PRO A N 1
ATOM 745 C CA . PRO A 1 92 ? 3.519 -14.736 5.860 1.00 94.06 92 PRO A CA 1
ATOM 746 C C . PRO A 1 92 ? 4.304 -13.510 6.346 1.00 94.06 92 PRO A C 1
ATOM 748 O O . PRO A 1 92 ? 3.827 -12.375 6.247 1.00 94.06 92 PRO A O 1
ATOM 751 N N . GLN A 1 93 ? 5.534 -13.705 6.832 1.00 93.62 93 GLN A N 1
ATOM 752 C CA . GLN A 1 93 ? 6.409 -12.611 7.256 1.00 93.62 93 GLN A CA 1
ATOM 753 C C . GLN A 1 93 ? 6.782 -11.687 6.087 1.00 93.62 93 GLN A C 1
ATOM 755 O O . GLN A 1 93 ? 6.855 -10.468 6.279 1.00 93.62 93 GLN A O 1
ATOM 760 N N . GLU A 1 94 ? 6.992 -12.228 4.883 1.00 93.94 94 GLU A N 1
ATOM 761 C CA . GLU A 1 94 ? 7.201 -11.433 3.669 1.00 93.94 94 GLU A CA 1
ATOM 762 C C . GLU A 1 94 ? 5.965 -10.588 3.359 1.00 93.94 94 GLU A C 1
ATOM 764 O O . GLU A 1 94 ? 6.090 -9.366 3.241 1.00 93.94 94 GLU A O 1
ATOM 769 N N . PHE A 1 95 ? 4.784 -11.215 3.298 1.00 94.31 95 PHE A N 1
ATOM 770 C CA . PHE A 1 95 ? 3.511 -10.530 3.056 1.00 94.31 95 PHE A CA 1
ATOM 771 C C . PHE A 1 95 ? 3.284 -9.375 4.046 1.00 94.31 95 PHE A C 1
ATOM 773 O O . PHE A 1 95 ? 2.943 -8.247 3.664 1.00 94.31 95 PHE A O 1
ATOM 780 N N . ARG A 1 96 ? 3.519 -9.628 5.337 1.00 93.75 96 ARG A N 1
ATOM 781 C CA . ARG A 1 96 ? 3.382 -8.609 6.377 1.00 93.75 96 ARG A CA 1
ATOM 782 C C . ARG A 1 96 ? 4.323 -7.434 6.128 1.00 93.75 96 ARG A C 1
ATOM 784 O O . ARG A 1 96 ? 3.933 -6.283 6.294 1.00 93.75 96 ARG A O 1
ATOM 791 N N . ASN A 1 97 ? 5.556 -7.709 5.716 1.00 93.38 97 ASN A N 1
ATOM 792 C CA . ASN A 1 97 ? 6.593 -6.695 5.548 1.00 93.38 97 ASN A CA 1
ATOM 793 C C . ASN A 1 97 ? 6.513 -5.918 4.227 1.00 93.38 97 ASN A C 1
ATOM 795 O O . ASN A 1 97 ? 7.314 -4.992 4.030 1.00 93.38 97 ASN A O 1
ATOM 799 N N . LEU A 1 98 ? 5.562 -6.242 3.348 1.00 92.50 98 LEU A N 1
ATOM 800 C CA . LEU A 1 98 ? 5.346 -5.519 2.103 1.00 92.50 98 LEU A CA 1
ATOM 801 C C . LEU A 1 98 ? 5.116 -4.016 2.363 1.00 92.50 98 LEU A C 1
ATOM 803 O O . LEU A 1 98 ? 4.465 -3.621 3.329 1.00 92.50 98 LEU A O 1
ATOM 807 N N . ALA A 1 99 ? 5.621 -3.153 1.479 1.00 90.94 99 ALA A N 1
ATOM 808 C CA . ALA A 1 99 ? 5.385 -1.713 1.554 1.00 90.94 99 ALA A CA 1
ATOM 809 C C . ALA A 1 99 ? 3.886 -1.374 1.462 1.00 90.94 99 ALA A C 1
ATOM 811 O O . ALA A 1 99 ? 3.417 -0.458 2.127 1.00 90.94 99 ALA A O 1
ATOM 812 N N . ILE A 1 100 ? 3.101 -2.152 0.712 1.00 88.31 100 ILE A N 1
ATOM 813 C CA . ILE A 1 100 ? 1.640 -2.009 0.656 1.00 88.31 100 ILE A CA 1
ATOM 814 C C . ILE A 1 100 ? 0.914 -2.436 1.930 1.00 88.31 100 ILE A C 1
ATOM 816 O O . ILE A 1 100 ? -0.268 -2.133 2.075 1.00 88.31 100 ILE A O 1
ATOM 820 N N . SER A 1 101 ? 1.572 -3.129 2.839 1.00 88.12 101 SER A N 1
ATOM 821 C CA . SER A 1 101 ? 1.004 -3.463 4.146 1.00 88.12 101 SER A CA 1
ATOM 822 C C . SER A 1 101 ? 1.295 -2.352 5.168 1.00 88.12 101 SER A C 1
ATOM 824 O O . SER A 1 101 ? 0.860 -2.411 6.317 1.00 88.12 101 SER A O 1
ATOM 826 N N . LYS A 1 102 ? 2.024 -1.305 4.746 1.00 91.75 102 LYS A N 1
ATOM 827 C CA . LYS A 1 102 ? 2.496 -0.221 5.602 1.00 91.75 102 LYS A CA 1
ATOM 828 C C . LYS A 1 102 ? 1.889 1.126 5.232 1.00 91.75 102 LYS A C 1
ATOM 830 O O . LYS A 1 102 ? 1.688 1.429 4.058 1.00 91.75 102 LYS A O 1
ATOM 835 N N . TRP A 1 103 ? 1.660 1.947 6.247 1.00 93.56 103 TRP A N 1
ATOM 836 C CA . TRP A 1 103 ? 1.299 3.355 6.123 1.00 93.56 103 TRP A CA 1
ATOM 837 C C . TRP A 1 103 ? 2.329 4.224 6.825 1.00 93.56 103 TRP A C 1
ATOM 839 O O . TRP A 1 103 ? 2.804 3.867 7.896 1.00 93.56 103 TRP A O 1
ATOM 849 N N . ILE A 1 104 ? 2.664 5.370 6.237 1.00 93.38 104 ILE A N 1
ATOM 850 C CA . ILE A 1 104 ? 3.421 6.403 6.944 1.00 93.38 104 ILE A CA 1
ATOM 851 C C . ILE A 1 104 ? 2.441 7.134 7.862 1.00 93.38 104 ILE A C 1
ATOM 853 O O . ILE A 1 104 ? 1.540 7.794 7.350 1.00 93.38 104 ILE A O 1
ATOM 857 N N . LEU A 1 105 ? 2.584 7.009 9.181 1.00 93.44 105 LEU A N 1
ATOM 858 C CA . LEU A 1 105 ? 1.671 7.624 10.157 1.00 93.44 105 LEU A CA 1
ATOM 859 C C . LEU A 1 105 ? 2.451 8.344 11.266 1.00 93.44 105 LEU A C 1
ATOM 861 O O . LEU A 1 105 ? 3.587 7.955 11.551 1.00 93.44 105 LEU A O 1
ATOM 865 N N . PRO A 1 106 ? 1.835 9.340 11.930 1.00 92.69 106 PRO A N 1
ATOM 866 C CA . PRO A 1 106 ? 2.267 9.781 13.247 1.00 92.69 106 PRO A CA 1
ATOM 867 C C . PRO A 1 106 ? 2.316 8.597 14.213 1.00 92.69 106 PRO A C 1
ATOM 869 O O . PRO A 1 106 ? 1.367 7.805 14.279 1.00 92.69 106 PRO A O 1
ATOM 872 N N . ARG A 1 107 ? 3.379 8.503 15.017 1.00 90.88 107 ARG A N 1
ATOM 873 C CA . ARG A 1 107 ? 3.532 7.419 16.002 1.00 90.88 107 ARG A CA 1
ATOM 874 C C . ARG A 1 107 ? 2.335 7.333 16.953 1.00 90.88 107 ARG A C 1
ATOM 876 O O . ARG A 1 107 ? 1.903 6.232 17.292 1.00 90.88 107 ARG A O 1
ATOM 883 N N . VAL A 1 108 ? 1.811 8.492 17.361 1.00 92.56 108 VAL A N 1
ATOM 884 C CA . VAL A 1 108 ? 0.658 8.597 18.264 1.00 92.56 108 VAL A CA 1
ATOM 885 C C . VAL A 1 108 ? -0.594 7.989 17.639 1.00 92.56 108 VAL A C 1
ATOM 887 O O . VAL A 1 108 ? -1.258 7.176 18.278 1.00 92.56 108 VAL A O 1
ATOM 890 N N . LEU A 1 109 ? -0.863 8.294 16.364 1.00 94.00 109 LEU A N 1
ATOM 891 C CA . LEU A 1 109 ? -1.984 7.703 15.634 1.00 94.00 109 LEU A CA 1
ATOM 892 C C . LEU A 1 109 ? -1.847 6.188 15.527 1.00 94.00 109 LEU A C 1
ATOM 894 O O . LEU A 1 109 ? -2.788 5.466 15.835 1.00 94.00 109 LEU A O 1
ATOM 898 N N . HIS A 1 110 ? -0.679 5.693 15.121 1.00 93.50 110 HIS A N 1
ATOM 899 C CA . HIS A 1 110 ? -0.439 4.253 15.043 1.00 93.50 110 HIS A CA 1
ATOM 900 C C . HIS A 1 110 ? -0.713 3.552 16.378 1.00 93.50 110 HIS A C 1
ATOM 902 O O . HIS A 1 110 ? -1.422 2.549 16.420 1.00 93.50 110 HIS A O 1
ATOM 908 N N . ASN A 1 111 ? -0.174 4.081 17.475 1.00 92.44 111 ASN A N 1
ATOM 909 C CA . ASN A 1 111 ? -0.364 3.478 18.788 1.00 92.44 111 ASN A CA 1
ATOM 910 C C . ASN A 1 111 ? -1.826 3.530 19.230 1.00 92.44 111 ASN A C 1
ATOM 912 O O . ASN A 1 111 ? -2.311 2.567 19.819 1.00 92.44 111 ASN A O 1
ATOM 916 N N . TRP A 1 112 ? -2.523 4.623 18.919 1.00 94.75 112 TRP A N 1
ATOM 917 C CA . TRP A 1 112 ? -3.941 4.744 19.208 1.00 94.75 112 TRP A CA 1
ATOM 918 C C . TRP A 1 112 ? -4.774 3.732 18.419 1.00 94.75 112 TRP A C 1
ATOM 920 O O . TRP A 1 112 ? -5.574 3.028 19.023 1.00 94.75 112 TRP A O 1
ATOM 930 N N . ILE A 1 113 ? -4.504 3.540 17.121 1.00 95.12 113 ILE A N 1
ATOM 931 C CA . ILE A 1 113 ? -5.132 2.484 16.305 1.00 95.12 113 ILE A CA 1
ATOM 932 C C . ILE A 1 113 ? -4.986 1.119 16.991 1.00 95.12 113 ILE A C 1
ATOM 934 O O . ILE A 1 113 ? -5.978 0.419 17.181 1.00 95.12 113 ILE A O 1
ATOM 938 N N . HIS A 1 114 ? -3.775 0.754 17.424 1.00 93.44 114 HIS A N 1
ATOM 939 C CA . HIS A 1 114 ? -3.535 -0.507 18.143 1.00 93.44 114 HIS A CA 1
ATOM 940 C C . HIS A 1 114 ? -4.222 -0.588 19.509 1.00 93.44 114 HIS A C 1
ATOM 942 O O . HIS A 1 114 ? -4.451 -1.688 20.009 1.00 93.44 114 HIS A O 1
ATOM 948 N N . ARG A 1 115 ? -4.504 0.556 20.137 1.00 93.69 115 ARG A N 1
ATOM 949 C CA . ARG A 1 115 ? -5.164 0.630 21.442 1.00 93.69 115 ARG A CA 1
ATOM 950 C C . ARG A 1 115 ? -6.674 0.450 21.333 1.00 93.69 115 ARG A C 1
ATOM 952 O O . ARG A 1 115 ? -7.237 -0.155 22.244 1.00 93.69 115 ARG A O 1
ATOM 959 N N . VAL A 1 116 ? -7.296 0.991 20.283 1.00 96.06 116 VAL A N 1
ATOM 960 C CA . VAL A 1 116 ? -8.761 1.021 20.136 1.00 96.06 116 VAL A CA 1
ATOM 961 C C . VAL A 1 116 ? -9.318 -0.069 19.235 1.00 96.06 116 VAL A C 1
ATOM 963 O O . VAL A 1 116 ? -10.482 -0.405 19.393 1.00 96.06 116 VAL A O 1
ATOM 966 N N . SER A 1 117 ? -8.534 -0.632 18.312 1.00 96.06 117 SER A N 1
ATOM 967 C CA . SER A 1 117 ? -9.033 -1.623 17.347 1.00 96.06 117 SER A CA 1
ATOM 968 C C . SER A 1 117 ? -8.645 -3.061 17.686 1.00 96.06 117 SER A C 1
ATOM 970 O O . SER A 1 117 ? -7.617 -3.321 18.313 1.00 96.06 117 SER A O 1
ATOM 972 N N . GLU A 1 118 ? -9.463 -4.013 17.248 1.00 95.88 118 GLU A N 1
ATOM 973 C CA . GLU A 1 118 ? -9.137 -5.438 17.274 1.00 95.88 118 GLU A CA 1
ATOM 974 C C . GLU A 1 118 ? -8.044 -5.767 16.245 1.00 95.88 118 GLU A C 1
ATOM 976 O O . GLU A 1 118 ? -8.056 -5.218 15.142 1.00 95.88 118 GLU A O 1
ATOM 981 N N . PRO A 1 119 ? -7.109 -6.693 16.521 1.00 94.06 119 PRO A N 1
ATOM 982 C CA . PRO A 1 119 ? -6.178 -7.136 15.494 1.00 94.06 119 PRO A CA 1
ATOM 983 C C . PRO A 1 119 ? -6.916 -7.817 14.330 1.00 94.06 119 PRO A C 1
ATOM 985 O O . PRO A 1 119 ? -7.720 -8.719 14.575 1.00 94.06 119 PRO A O 1
ATOM 988 N N . PRO A 1 120 ? -6.641 -7.442 13.066 1.00 94.38 120 PRO A N 1
ATOM 989 C CA . PRO A 1 120 ? -7.280 -8.077 11.924 1.00 94.38 120 PRO A CA 1
ATOM 990 C C . PRO A 1 120 ? -6.833 -9.543 11.808 1.00 94.38 120 PRO A C 1
ATOM 992 O O . PRO A 1 120 ? -5.666 -9.843 12.085 1.00 94.38 120 PRO A O 1
ATOM 995 N N . PRO A 1 121 ? -7.706 -10.458 11.352 1.00 94.81 121 PRO A N 1
ATOM 996 C CA . PRO A 1 121 ? -7.323 -11.844 11.113 1.00 94.81 121 PRO A CA 1
ATOM 997 C C . PRO A 1 121 ? -6.188 -11.935 10.084 1.00 94.81 121 PRO A C 1
ATOM 999 O O . PRO A 1 121 ? -6.023 -11.066 9.224 1.00 94.81 121 PRO A O 1
ATOM 1002 N N . VAL A 1 122 ? -5.402 -13.011 10.160 1.00 94.81 122 VAL A N 1
ATOM 1003 C CA . VAL A 1 122 ? -4.409 -13.317 9.122 1.00 94.81 122 VAL A CA 1
ATOM 1004 C C . VAL A 1 122 ? -5.162 -13.627 7.821 1.00 94.81 122 VAL A C 1
ATOM 1006 O O . VAL A 1 122 ? -6.059 -14.473 7.845 1.00 94.81 122 VAL A O 1
ATOM 1009 N N . PRO A 1 123 ? -4.844 -12.954 6.699 1.00 94.38 123 PRO A N 1
ATOM 1010 C CA . PRO A 1 123 ? -5.474 -13.255 5.418 1.00 94.38 123 PRO A CA 1
ATOM 1011 C C . PRO A 1 123 ? -5.166 -14.680 4.955 1.00 94.38 123 PRO A C 1
ATOM 1013 O O . PRO A 1 123 ? -4.191 -15.283 5.396 1.00 94.38 123 PRO A O 1
ATOM 1016 N N . SER A 1 124 ? -5.964 -15.207 4.027 1.00 94.25 124 SER A N 1
ATOM 1017 C CA . SER A 1 124 ? -5.675 -16.513 3.425 1.00 94.25 124 SER A CA 1
ATOM 1018 C C . SER A 1 124 ? -4.347 -16.514 2.659 1.00 94.25 124 SER A C 1
ATOM 1020 O O . SER A 1 124 ? -3.874 -15.470 2.196 1.00 94.25 124 SER A O 1
ATOM 1022 N N . ASP A 1 125 ? -3.777 -17.704 2.464 1.00 92.38 125 ASP A N 1
ATOM 1023 C CA . ASP A 1 125 ? -2.550 -17.886 1.685 1.00 92.38 125 ASP A CA 1
ATOM 1024 C C . ASP A 1 125 ? -2.687 -17.305 0.275 1.00 92.38 125 ASP A C 1
ATOM 1026 O O . ASP A 1 125 ? -1.814 -16.561 -0.161 1.00 92.38 125 ASP A O 1
ATOM 1030 N N . ASP A 1 126 ? -3.814 -17.518 -0.406 1.00 92.88 126 ASP A N 1
ATOM 1031 C CA . ASP A 1 126 ? -4.050 -16.938 -1.734 1.00 92.88 126 ASP A CA 1
ATOM 1032 C C . ASP A 1 126 ? -3.974 -15.406 -1.719 1.00 92.88 126 ASP A C 1
ATOM 1034 O O . ASP A 1 126 ? -3.306 -14.795 -2.558 1.00 92.88 126 ASP A O 1
ATOM 1038 N N . VAL A 1 127 ? -4.606 -14.763 -0.731 1.00 95.19 127 VAL A N 1
ATOM 1039 C CA . VAL A 1 127 ? -4.561 -13.302 -0.574 1.00 95.19 127 VAL A CA 1
ATOM 1040 C C . VAL A 1 127 ? -3.125 -12.839 -0.344 1.00 95.19 127 VAL A C 1
ATOM 1042 O O . VAL A 1 127 ? -2.668 -11.888 -0.986 1.00 95.19 127 VAL A O 1
ATOM 1045 N N . MET A 1 128 ? -2.392 -13.509 0.544 1.00 94.88 128 MET A N 1
ATOM 1046 C CA . MET A 1 128 ? -1.002 -13.172 0.838 1.00 94.88 128 MET A CA 1
ATOM 1047 C C . MET A 1 128 ? -0.088 -13.381 -0.378 1.00 94.88 128 MET A C 1
ATOM 1049 O O . MET A 1 128 ? 0.756 -12.522 -0.667 1.00 94.88 128 MET A O 1
ATOM 1053 N N . PHE A 1 129 ? -0.283 -14.472 -1.122 1.00 93.38 129 PHE A N 1
ATOM 1054 C CA . PHE A 1 129 ? 0.429 -14.800 -2.354 1.00 93.38 129 PHE A CA 1
ATOM 1055 C C . PHE A 1 129 ? 0.220 -13.714 -3.407 1.00 93.38 129 PHE A C 1
ATOM 1057 O O . PHE A 1 129 ? 1.183 -13.057 -3.816 1.00 93.38 129 PHE A O 1
ATOM 1064 N N . TYR A 1 130 ? -1.031 -13.464 -3.806 1.00 94.44 130 TYR A N 1
ATOM 1065 C CA . TYR A 1 130 ? -1.332 -12.512 -4.875 1.00 94.44 130 TYR A CA 1
ATOM 1066 C C . TYR A 1 130 ? -0.910 -11.098 -4.507 1.00 94.44 130 TYR A C 1
ATOM 1068 O O . TYR A 1 130 ? -0.421 -10.360 -5.361 1.00 94.44 130 TYR A O 1
ATOM 1076 N N . ARG A 1 131 ? -1.022 -10.717 -3.232 1.00 94.31 131 ARG A N 1
ATOM 1077 C CA . ARG A 1 131 ? -0.572 -9.403 -2.775 1.00 94.31 131 ARG A CA 1
ATOM 1078 C C . ARG A 1 131 ? 0.951 -9.252 -2.829 1.00 94.31 131 ARG A C 1
ATOM 1080 O O . ARG A 1 131 ? 1.449 -8.190 -3.212 1.00 94.31 131 ARG A O 1
ATOM 1087 N N . THR A 1 132 ? 1.681 -10.309 -2.483 1.00 94.38 132 THR A N 1
ATOM 1088 C CA . THR A 1 132 ? 3.147 -10.358 -2.580 1.00 94.38 132 THR A CA 1
ATOM 1089 C C . THR A 1 132 ? 3.601 -10.266 -4.033 1.00 94.38 132 THR A C 1
ATOM 1091 O O . THR A 1 132 ? 4.436 -9.419 -4.367 1.00 94.38 132 THR A O 1
ATOM 1094 N N . GLU A 1 133 ? 3.005 -11.064 -4.919 1.00 93.50 133 GLU A N 1
ATOM 1095 C CA . GLU A 1 133 ? 3.309 -11.036 -6.353 1.00 93.50 133 GLU A CA 1
ATOM 1096 C C . GLU A 1 133 ? 2.955 -9.680 -6.981 1.00 93.50 133 GLU A C 1
ATOM 1098 O O . GLU A 1 133 ? 3.784 -9.088 -7.678 1.00 93.50 133 GLU A O 1
ATOM 1103 N N . ALA A 1 134 ? 1.799 -9.101 -6.637 1.00 94.44 134 ALA A N 1
ATOM 1104 C CA . ALA A 1 134 ? 1.408 -7.771 -7.101 1.00 94.44 134 ALA A CA 1
ATOM 1105 C C . ALA A 1 134 ? 2.450 -6.700 -6.735 1.00 94.44 134 ALA A C 1
ATOM 1107 O O . ALA A 1 134 ? 2.822 -5.884 -7.588 1.00 94.44 134 ALA A O 1
ATOM 1108 N N . GLN A 1 135 ? 2.968 -6.705 -5.498 1.00 94.12 135 GLN A N 1
ATOM 1109 C CA . GLN A 1 135 ? 4.008 -5.754 -5.098 1.00 94.12 135 GLN A CA 1
ATOM 1110 C C . GLN A 1 135 ? 5.323 -5.992 -5.837 1.00 94.12 135 GLN A C 1
ATOM 1112 O O . GLN A 1 135 ? 5.956 -5.022 -6.262 1.00 94.12 135 GLN A O 1
ATOM 1117 N N . ARG A 1 136 ? 5.758 -7.246 -5.985 1.00 93.94 136 ARG A N 1
ATOM 1118 C CA . ARG A 1 136 ? 7.016 -7.582 -6.670 1.00 93.94 136 ARG A CA 1
ATOM 1119 C C . ARG A 1 136 ? 7.004 -7.122 -8.118 1.00 93.94 136 ARG A C 1
ATOM 1121 O O . ARG A 1 136 ? 7.936 -6.435 -8.550 1.00 93.94 136 ARG A O 1
ATOM 1128 N N . VAL A 1 137 ? 5.932 -7.435 -8.841 1.00 94.44 137 VAL A N 1
ATOM 1129 C CA . VAL A 1 137 ? 5.774 -7.033 -10.240 1.00 94.44 137 VAL A CA 1
ATOM 1130 C C . VAL A 1 137 ? 5.706 -5.509 -10.353 1.00 94.44 137 VAL A C 1
ATOM 1132 O O . VAL A 1 137 ? 6.450 -4.927 -11.141 1.00 94.44 137 VAL A O 1
ATOM 1135 N N . THR A 1 138 ? 4.912 -4.845 -9.507 1.00 93.81 138 THR A N 1
ATOM 1136 C CA . THR A 1 138 ? 4.788 -3.374 -9.495 1.00 93.81 138 THR A CA 1
ATOM 1137 C C . THR A 1 138 ? 6.113 -2.679 -9.165 1.00 93.81 138 THR A C 1
ATOM 1139 O O . THR A 1 138 ? 6.475 -1.691 -9.799 1.00 93.81 138 THR A O 1
ATOM 1142 N N . THR A 1 139 ? 6.873 -3.202 -8.201 1.00 93.50 139 THR A N 1
ATOM 1143 C CA . THR A 1 139 ? 8.190 -2.658 -7.823 1.00 93.50 139 THR A CA 1
ATOM 1144 C C . THR A 1 139 ? 9.184 -2.806 -8.967 1.00 93.50 139 THR A C 1
ATOM 1146 O O . THR A 1 139 ? 9.891 -1.856 -9.303 1.00 93.50 139 THR A O 1
ATOM 1149 N N . SER A 1 140 ? 9.203 -3.976 -9.604 1.00 94.25 140 SER A N 1
ATOM 1150 C CA . SER A 1 140 ? 10.061 -4.237 -10.760 1.00 94.25 140 SER A CA 1
ATOM 1151 C C . SER A 1 140 ? 9.717 -3.303 -11.923 1.00 94.25 140 SER A C 1
ATOM 1153 O O . SER A 1 140 ? 10.617 -2.718 -12.525 1.00 94.25 140 SER A O 1
ATOM 1155 N N . LEU A 1 141 ? 8.423 -3.092 -12.179 1.00 93.38 141 LEU A N 1
ATOM 1156 C CA . LEU A 1 141 ? 7.915 -2.155 -13.179 1.00 93.38 141 LEU A CA 1
ATOM 1157 C C . LEU A 1 141 ? 8.360 -0.718 -12.895 1.00 93.38 141 LEU A C 1
ATOM 1159 O O . LEU A 1 141 ? 8.902 -0.049 -13.775 1.00 93.38 141 LEU A O 1
ATOM 1163 N N . PHE A 1 142 ? 8.217 -0.266 -11.648 1.00 92.81 142 PHE A N 1
ATOM 1164 C CA . PHE A 1 142 ? 8.690 1.047 -11.219 1.00 92.81 142 PHE A CA 1
ATOM 1165 C C . PHE A 1 142 ? 10.197 1.222 -11.427 1.00 92.81 142 PHE A C 1
ATOM 1167 O O . PHE A 1 142 ? 10.627 2.247 -11.955 1.00 92.81 142 PHE A O 1
ATOM 1174 N N . MET A 1 143 ? 11.009 0.227 -11.055 1.00 93.75 143 MET A N 1
ATOM 1175 C CA . MET A 1 143 ? 12.460 0.275 -11.258 1.00 93.75 143 MET A CA 1
ATOM 1176 C C . MET A 1 143 ? 12.816 0.377 -12.743 1.00 93.75 143 MET A C 1
ATOM 1178 O O . MET A 1 143 ? 13.627 1.225 -13.114 1.00 93.75 143 MET A O 1
ATOM 1182 N N . THR A 1 144 ? 12.169 -0.421 -13.597 1.00 94.75 144 THR A N 1
ATOM 1183 C CA . THR A 1 144 ? 12.386 -0.393 -15.048 1.00 94.75 144 THR A CA 1
ATOM 1184 C C . THR A 1 144 ? 12.039 0.967 -15.656 1.00 94.75 144 THR A C 1
ATOM 1186 O O . THR A 1 144 ? 12.821 1.493 -16.454 1.00 94.75 144 THR A O 1
ATOM 1189 N N . VAL A 1 145 ? 10.916 1.575 -15.263 1.00 92.25 145 VAL A N 1
ATOM 1190 C CA . VAL A 1 145 ? 10.526 2.917 -15.729 1.00 92.25 145 VAL A CA 1
ATOM 1191 C C . VAL A 1 145 ? 11.512 3.967 -15.223 1.00 92.25 145 VAL A C 1
ATOM 1193 O O . VAL A 1 145 ? 12.089 4.692 -16.027 1.00 92.25 145 VAL A O 1
ATOM 1196 N N . ARG A 1 146 ? 11.811 3.982 -13.918 1.00 92.88 146 ARG A N 1
ATOM 1197 C CA . ARG A 1 146 ? 12.762 4.921 -13.301 1.00 92.88 146 ARG A CA 1
ATOM 1198 C C . ARG A 1 146 ? 14.128 4.892 -13.983 1.00 92.88 146 ARG A C 1
ATOM 1200 O O . ARG A 1 146 ? 14.701 5.943 -14.269 1.00 92.88 146 ARG A O 1
ATOM 1207 N N . ASP A 1 147 ? 14.672 3.703 -14.219 1.00 94.25 147 ASP A N 1
ATOM 1208 C CA . ASP A 1 147 ? 15.989 3.554 -14.838 1.00 94.25 147 ASP A CA 1
ATOM 1209 C C . ASP A 1 147 ? 15.958 3.998 -16.311 1.00 94.25 147 ASP A C 1
ATOM 1211 O O . ASP A 1 147 ? 16.897 4.638 -16.785 1.00 94.25 147 ASP A O 1
ATOM 1215 N N . SER A 1 148 ? 14.841 3.769 -17.009 1.00 94.38 148 SER A N 1
ATOM 1216 C CA . SER A 1 148 ? 14.616 4.276 -18.370 1.00 94.38 148 SER A CA 1
ATOM 1217 C C . SER A 1 148 ? 14.557 5.806 -18.416 1.00 94.38 148 SER A C 1
ATOM 1219 O O . SER A 1 148 ? 15.205 6.417 -19.268 1.00 94.38 148 SER A O 1
ATOM 1221 N N . THR A 1 149 ? 13.867 6.437 -17.463 1.00 92.44 149 THR A N 1
ATOM 1222 C CA . THR A 1 149 ? 13.791 7.901 -17.333 1.00 92.44 149 THR A CA 1
ATOM 1223 C C . THR A 1 149 ? 15.173 8.494 -17.045 1.00 92.44 149 THR A C 1
ATOM 1225 O O . THR A 1 149 ? 15.559 9.500 -17.640 1.00 92.44 149 THR A O 1
ATOM 1228 N N . ARG A 1 150 ? 15.989 7.828 -16.214 1.00 93.69 150 ARG A N 1
ATOM 1229 C CA . ARG A 1 150 ? 17.392 8.221 -15.977 1.00 93.69 150 ARG A CA 1
ATOM 1230 C C . ARG A 1 150 ? 18.242 8.178 -17.244 1.00 93.69 150 ARG A C 1
ATOM 1232 O O . ARG A 1 150 ? 19.084 9.053 -17.417 1.00 93.69 150 ARG A O 1
ATOM 1239 N N . PHE A 1 151 ? 18.044 7.193 -18.122 1.00 94.06 151 PHE A N 1
ATOM 1240 C CA . PHE A 1 151 ? 18.790 7.125 -19.382 1.00 94.06 151 PHE A CA 1
ATOM 1241 C C . PHE A 1 151 ? 18.437 8.274 -20.323 1.00 94.06 151 PHE A C 1
ATOM 1243 O O . PHE A 1 151 ? 19.345 8.851 -20.912 1.00 94.06 151 PHE A O 1
ATOM 1250 N N . ILE A 1 152 ? 17.155 8.630 -20.435 1.00 93.12 152 ILE A N 1
ATOM 1251 C CA . ILE A 1 152 ? 16.712 9.754 -21.274 1.00 93.12 152 ILE A CA 1
ATOM 1252 C C . ILE A 1 152 ? 17.261 11.084 -20.757 1.00 93.12 152 ILE A C 1
ATOM 1254 O O . ILE A 1 152 ? 17.681 11.922 -21.548 1.00 93.12 152 ILE A O 1
ATOM 1258 N N . ASN A 1 153 ? 17.312 11.251 -19.437 1.00 91.94 153 ASN A N 1
ATOM 1259 C CA . ASN A 1 153 ? 17.783 12.485 -18.807 1.00 91.94 153 ASN A CA 1
ATOM 1260 C C . ASN A 1 153 ? 19.315 12.558 -18.671 1.00 91.94 153 ASN A C 1
ATOM 1262 O O . ASN A 1 153 ? 19.840 13.511 -18.096 1.00 91.94 153 ASN A O 1
ATOM 1266 N N . SER A 1 154 ? 20.049 11.553 -19.152 1.00 94.38 154 SER A N 1
ATOM 1267 C CA . SER A 1 154 ? 21.502 11.505 -19.026 1.00 94.38 154 SER A CA 1
ATOM 1268 C C . SER A 1 154 ? 22.178 12.338 -20.113 1.00 94.38 154 SER A C 1
ATOM 1270 O O . SER A 1 154 ? 22.150 11.982 -21.288 1.00 94.38 154 SER A O 1
ATOM 1272 N N . SER A 1 155 ? 22.863 13.409 -19.711 1.00 93.06 155 SER A N 1
ATOM 1273 C CA . SER A 1 155 ? 23.656 14.252 -20.617 1.00 93.06 155 SER A CA 1
ATOM 1274 C C . SER A 1 155 ? 24.919 13.570 -21.156 1.00 93.06 155 SER A C 1
ATOM 1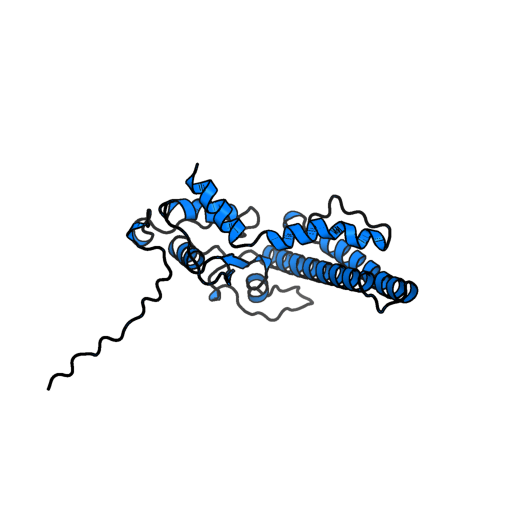276 O O . SER A 1 155 ? 25.514 14.056 -22.114 1.00 93.06 155 SER A O 1
ATOM 1278 N N . SER A 1 156 ? 25.341 12.449 -20.561 1.00 95.69 156 SER A N 1
ATOM 1279 C CA . SER A 1 156 ? 26.550 11.715 -20.950 1.00 95.69 156 SER A CA 1
ATOM 1280 C 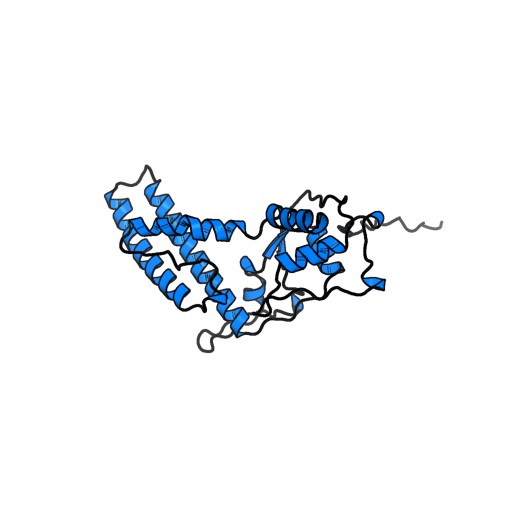C . SER A 1 156 ? 26.301 10.594 -21.962 1.00 95.69 156 SER A C 1
ATOM 1282 O O . SER A 1 156 ? 27.258 9.983 -22.441 1.00 95.69 156 SER A O 1
ATOM 1284 N N . LEU A 1 157 ? 25.040 10.299 -22.297 1.00 95.44 157 LEU A N 1
ATOM 1285 C CA . LEU A 1 157 ? 24.685 9.245 -23.242 1.00 95.44 157 LEU A CA 1
ATOM 1286 C C . LEU A 1 157 ? 24.294 9.826 -24.600 1.00 95.44 157 LEU A C 1
ATOM 1288 O O . LEU A 1 157 ? 23.481 10.735 -24.716 1.00 95.44 157 LEU A O 1
ATOM 1292 N N . THR A 1 158 ? 24.822 9.224 -25.660 1.00 96.50 158 THR A N 1
ATOM 1293 C CA . THR A 1 158 ? 24.370 9.498 -27.027 1.00 96.50 158 THR A CA 1
ATOM 1294 C C . THR A 1 158 ? 22.978 8.913 -27.271 1.00 96.50 158 THR A C 1
ATOM 1296 O O . THR A 1 158 ? 22.598 7.899 -26.681 1.00 96.50 158 THR A O 1
ATOM 1299 N N . HIS A 1 159 ? 22.248 9.463 -28.245 1.00 93.19 159 HIS A N 1
ATOM 1300 C CA . HIS A 1 159 ? 20.946 8.933 -28.675 1.00 93.19 159 HIS A CA 1
ATOM 1301 C C . HIS A 1 159 ? 20.971 7.425 -28.982 1.00 93.19 159 HIS A C 1
ATOM 1303 O O . HIS A 1 159 ? 20.050 6.694 -28.612 1.00 93.19 159 HIS A O 1
ATOM 1309 N N . ARG A 1 160 ? 22.048 6.937 -29.615 1.00 95.75 160 ARG A N 1
ATOM 1310 C CA . ARG A 1 160 ? 22.232 5.510 -29.923 1.00 95.75 160 ARG A CA 1
ATOM 1311 C C . ARG A 1 160 ? 22.364 4.666 -28.653 1.00 95.75 160 ARG A C 1
ATOM 1313 O O . ARG A 1 160 ? 21.769 3.593 -28.577 1.00 95.75 160 ARG A O 1
ATOM 1320 N N . GLN A 1 161 ? 23.117 5.141 -27.661 1.00 96.44 161 GLN A N 1
ATOM 1321 C CA . GLN A 1 161 ? 23.274 4.454 -26.375 1.00 96.44 161 GLN A CA 1
ATOM 1322 C C . GLN A 1 161 ? 21.972 4.453 -25.570 1.00 96.44 161 GLN A C 1
ATOM 1324 O O . GLN A 1 161 ? 21.628 3.422 -24.993 1.00 96.44 161 GLN A O 1
ATOM 1329 N N . ILE A 1 162 ? 21.230 5.565 -25.569 1.00 95.19 162 ILE A N 1
ATOM 1330 C CA . ILE A 1 162 ? 19.904 5.647 -24.942 1.00 95.19 162 ILE A CA 1
ATOM 1331 C C . ILE A 1 162 ? 18.980 4.604 -25.574 1.00 95.19 162 ILE A C 1
ATOM 1333 O O . ILE A 1 162 ? 18.444 3.754 -24.867 1.00 95.19 162 ILE A O 1
ATOM 1337 N N . HIS A 1 163 ? 18.862 4.582 -26.904 1.00 94.12 163 HIS A N 1
ATOM 1338 C CA . HIS A 1 163 ? 18.013 3.613 -27.603 1.00 94.12 163 HIS A CA 1
ATOM 1339 C C . HIS A 1 163 ? 18.399 2.152 -27.302 1.00 94.12 163 HIS A C 1
ATOM 1341 O O . HIS A 1 163 ? 17.533 1.312 -27.032 1.00 94.12 163 HIS A O 1
ATOM 1347 N N . ALA A 1 164 ? 19.700 1.845 -27.300 1.00 95.31 164 ALA A N 1
ATOM 1348 C CA . ALA A 1 164 ? 20.210 0.512 -26.982 1.00 95.31 164 ALA A CA 1
ATOM 1349 C C . ALA A 1 164 ? 19.878 0.070 -25.545 1.00 95.31 164 ALA A C 1
ATOM 1351 O O . ALA A 1 164 ? 19.657 -1.116 -25.321 1.00 95.31 164 ALA A O 1
ATOM 1352 N N . LYS A 1 165 ? 19.807 1.005 -24.587 1.00 95.94 165 LYS A N 1
ATOM 1353 C CA . LYS A 1 165 ? 19.419 0.734 -23.191 1.00 95.94 165 LYS A CA 1
ATOM 1354 C C . LYS A 1 165 ? 17.904 0.654 -22.992 1.00 95.94 165 LYS A C 1
ATOM 1356 O O . LYS A 1 165 ? 17.438 -0.166 -22.208 1.00 95.94 165 LYS A O 1
ATOM 1361 N N . LEU A 1 166 ? 17.129 1.466 -23.709 1.00 95.38 166 LEU A N 1
ATOM 1362 C CA . LEU A 1 166 ? 15.670 1.462 -23.591 1.00 95.38 166 LEU A CA 1
ATOM 1363 C C . LEU A 1 166 ? 15.032 0.202 -24.191 1.00 95.38 166 LEU A C 1
ATOM 1365 O O . LEU A 1 166 ? 14.039 -0.287 -23.669 1.00 95.38 166 LEU A O 1
ATOM 1369 N N . THR A 1 167 ? 15.613 -0.362 -25.252 1.00 94.31 167 THR A N 1
ATOM 1370 C CA . THR A 1 167 ? 15.084 -1.572 -25.907 1.00 94.31 167 THR A CA 1
ATOM 1371 C C . THR A 1 167 ? 14.942 -2.780 -24.958 1.00 94.31 167 THR A C 1
ATOM 1373 O O . THR A 1 167 ? 13.851 -3.352 -24.895 1.00 94.31 167 THR A O 1
ATOM 1376 N N . PRO A 1 168 ? 15.977 -3.207 -24.203 1.00 95.12 168 PRO A N 1
ATOM 1377 C CA . PRO A 1 168 ? 15.826 -4.293 -23.235 1.00 95.12 168 PRO A CA 1
ATOM 1378 C C . PRO A 1 168 ? 14.890 -3.921 -22.077 1.00 95.12 168 PRO A C 1
ATOM 1380 O O . PRO A 1 168 ? 14.099 -4.767 -21.666 1.00 95.12 168 PRO A O 1
ATOM 1383 N N . ASN A 1 169 ? 14.891 -2.666 -21.609 1.00 95.06 169 ASN A N 1
ATOM 1384 C CA . ASN A 1 169 ? 13.950 -2.226 -20.574 1.00 95.06 169 ASN A CA 1
ATOM 1385 C C . ASN A 1 169 ? 12.492 -2.299 -21.056 1.00 95.06 169 ASN A C 1
ATOM 1387 O O . ASN A 1 169 ? 11.625 -2.708 -20.292 1.00 95.06 169 ASN A O 1
ATOM 1391 N N . TYR A 1 170 ? 12.216 -1.980 -22.323 1.00 94.88 170 TYR A N 1
ATOM 1392 C CA . TYR A 1 170 ? 10.880 -2.119 -22.907 1.00 94.88 170 TYR A CA 1
ATOM 1393 C C . TYR A 1 170 ? 10.410 -3.576 -22.934 1.00 94.88 170 TYR A C 1
ATOM 1395 O O . TYR A 1 170 ? 9.270 -3.878 -22.574 1.00 94.88 170 TYR A O 1
ATOM 1403 N N . ARG A 1 171 ? 11.301 -4.503 -23.310 1.00 93.94 171 ARG A N 1
ATOM 1404 C CA . ARG A 1 171 ? 11.008 -5.944 -23.271 1.00 93.94 171 ARG A CA 1
ATOM 1405 C C . ARG A 1 171 ? 10.714 -6.405 -21.847 1.00 93.94 171 ARG A C 1
ATOM 1407 O O . ARG A 1 171 ? 9.718 -7.088 -21.629 1.00 93.94 171 ARG A O 1
ATOM 1414 N N . GLN A 1 172 ? 11.536 -5.986 -20.886 1.00 94.44 172 GLN A N 1
ATOM 1415 C CA . GLN A 1 172 ? 11.345 -6.315 -19.476 1.00 94.44 172 GLN A CA 1
ATOM 1416 C C . GLN A 1 172 ? 10.019 -5.766 -18.935 1.00 94.44 172 GLN A C 1
ATOM 1418 O O . GLN A 1 172 ? 9.265 -6.495 -18.294 1.00 94.44 172 GLN A O 1
ATOM 1423 N N . MET A 1 173 ? 9.700 -4.512 -19.253 1.00 94.38 173 MET A N 1
ATOM 1424 C CA . MET A 1 173 ? 8.432 -3.880 -18.903 1.00 94.38 173 MET A CA 1
ATOM 1425 C C . MET A 1 173 ? 7.237 -4.630 -19.496 1.00 94.38 173 MET A C 1
ATOM 1427 O O . MET A 1 173 ? 6.256 -4.871 -18.799 1.00 94.38 173 MET A O 1
ATOM 1431 N N . SER A 1 174 ? 7.330 -5.064 -20.754 1.00 92.38 174 SER A N 1
ATOM 1432 C CA . SER A 1 174 ? 6.274 -5.850 -21.404 1.00 92.38 174 SER A CA 1
ATOM 1433 C C . SER A 1 174 ? 6.019 -7.179 -20.683 1.00 92.38 174 SER A C 1
ATOM 1435 O O . SER A 1 174 ? 4.870 -7.591 -20.544 1.00 92.38 174 SER A O 1
ATOM 1437 N N . LEU A 1 175 ? 7.072 -7.842 -20.190 1.00 94.00 175 LEU A N 1
ATOM 1438 C CA . LEU A 1 175 ? 6.942 -9.056 -19.375 1.00 94.00 175 LEU A CA 1
ATOM 1439 C C . LEU A 1 175 ? 6.311 -8.759 -18.008 1.00 94.00 175 LEU A C 1
ATOM 1441 O O . LEU A 1 175 ? 5.436 -9.498 -17.571 1.00 94.00 175 LEU A O 1
ATOM 1445 N N . GLN A 1 176 ? 6.706 -7.664 -17.356 1.00 94.50 176 GLN A N 1
ATOM 1446 C CA . GLN A 1 176 ? 6.134 -7.246 -16.071 1.00 94.50 176 GLN A CA 1
ATOM 1447 C C . GLN A 1 176 ? 4.649 -6.882 -16.196 1.00 94.50 176 GLN A C 1
ATOM 1449 O O . GLN A 1 176 ? 3.864 -7.232 -15.325 1.00 94.50 176 GLN A O 1
ATOM 1454 N N . ILE A 1 177 ? 4.238 -6.228 -17.285 1.00 92.81 177 ILE A N 1
ATOM 1455 C CA . ILE A 1 177 ? 2.823 -5.935 -17.551 1.00 92.81 177 ILE A CA 1
ATOM 1456 C C . ILE A 1 177 ? 2.021 -7.225 -17.699 1.00 92.81 177 ILE A C 1
ATOM 1458 O O . ILE A 1 177 ? 0.970 -7.346 -17.077 1.00 92.81 177 ILE A O 1
ATOM 1462 N N . LYS A 1 178 ? 2.528 -8.200 -18.464 1.00 92.88 178 LYS A N 1
ATOM 1463 C CA . LYS A 1 178 ? 1.881 -9.514 -18.596 1.00 92.88 178 LYS A CA 1
ATOM 1464 C C . LYS A 1 178 ? 1.759 -10.213 -17.242 1.00 92.88 178 LYS A C 1
ATOM 1466 O O . LYS A 1 178 ? 0.667 -10.631 -16.880 1.00 92.88 178 LYS A O 1
ATOM 1471 N N . ALA A 1 179 ? 2.833 -10.236 -16.453 1.00 93.19 179 ALA A N 1
ATOM 1472 C CA . ALA A 1 179 ? 2.804 -10.797 -15.103 1.00 93.19 179 ALA A CA 1
ATOM 1473 C C . ALA A 1 179 ? 1.792 -10.075 -14.190 1.00 93.19 179 ALA A C 1
ATOM 1475 O O . ALA A 1 179 ? 1.104 -10.712 -13.401 1.00 93.19 179 ALA A O 1
ATOM 1476 N N . LEU A 1 180 ? 1.641 -8.750 -14.308 1.00 92.81 180 LEU A N 1
ATOM 1477 C CA . LEU A 1 180 ? 0.640 -8.004 -13.537 1.00 92.81 180 LEU A CA 1
ATOM 1478 C C . LEU A 1 180 ? -0.793 -8.301 -14.008 1.00 92.81 180 LEU A C 1
ATOM 1480 O O . LEU A 1 180 ? -1.719 -8.273 -13.202 1.00 92.81 180 LEU A O 1
ATOM 1484 N N . GLN A 1 181 ? -0.987 -8.595 -15.294 1.00 92.25 181 GLN A N 1
ATOM 1485 C CA . GLN A 1 181 ? -2.277 -9.024 -15.842 1.00 92.25 181 GLN A CA 1
ATOM 1486 C C . GLN A 1 181 ? -2.667 -10.435 -15.377 1.00 92.25 181 GLN A C 1
ATOM 1488 O O . GLN A 1 181 ? -3.858 -10.714 -15.258 1.00 92.25 181 GLN A O 1
ATOM 1493 N N . GLU A 1 182 ? -1.699 -11.294 -15.057 1.00 92.88 182 GLU A N 1
ATOM 1494 C CA . GLU A 1 182 ? -1.943 -12.617 -14.459 1.00 92.88 182 GLU A CA 1
ATOM 1495 C C . GLU A 1 182 ? -2.368 -12.535 -12.983 1.00 92.88 182 GLU A C 1
ATOM 1497 O O . GLU A 1 182 ? -3.038 -13.436 -12.484 1.00 92.88 182 GLU A O 1
ATOM 1502 N N . VAL A 1 183 ? -2.041 -11.441 -12.285 1.00 93.50 183 VAL A N 1
ATOM 1503 C CA . VAL A 1 183 ? -2.576 -11.169 -10.942 1.00 93.50 183 VAL A CA 1
ATOM 1504 C C . VAL A 1 183 ? -4.077 -10.858 -11.057 1.00 93.50 183 VAL A C 1
ATOM 1506 O O . VAL A 1 183 ? -4.447 -10.023 -11.897 1.00 93.50 183 VAL A O 1
ATOM 1509 N N . PRO A 1 184 ? -4.950 -11.455 -10.215 1.00 94.25 184 PRO A N 1
ATOM 1510 C CA . PRO A 1 184 ? -6.374 -11.134 -10.219 1.00 94.25 184 PRO A CA 1
ATOM 1511 C C . PRO A 1 184 ? -6.600 -9.633 -10.026 1.00 94.25 184 PRO A C 1
ATOM 1513 O O . PRO A 1 184 ? -5.881 -8.972 -9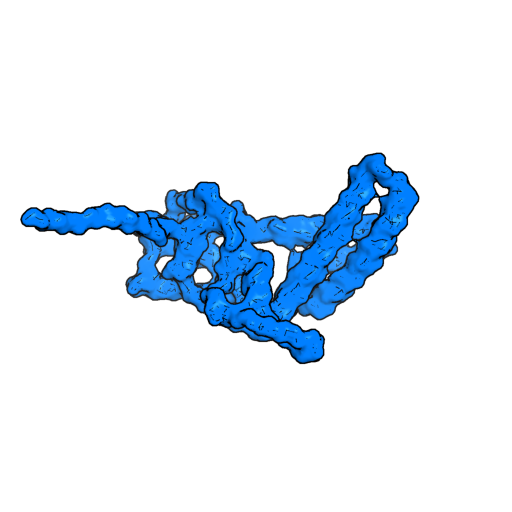.268 1.00 94.25 184 PRO A O 1
ATOM 1516 N N . SER A 1 185 ? -7.567 -9.073 -10.752 1.00 92.88 185 SER A N 1
ATOM 1517 C CA . SER A 1 185 ? -7.776 -7.622 -10.868 1.00 92.88 185 SER A CA 1
ATOM 1518 C C . SER A 1 185 ? -7.894 -6.914 -9.523 1.00 92.88 185 SER A C 1
ATOM 1520 O O . SER A 1 185 ? -7.342 -5.832 -9.340 1.00 92.88 185 SER A O 1
ATOM 1522 N N . GLU A 1 186 ? -8.549 -7.555 -8.567 1.00 92.00 186 GLU A N 1
ATOM 1523 C CA . GLU A 1 186 ? -8.761 -7.077 -7.215 1.00 92.00 186 GLU A CA 1
ATOM 1524 C C . GLU A 1 186 ? -7.463 -6.978 -6.410 1.00 92.00 186 GLU A C 1
ATOM 1526 O O . GLU A 1 186 ? -7.441 -6.233 -5.443 1.00 92.00 186 GLU A O 1
ATOM 1531 N N . PHE A 1 187 ? -6.367 -7.649 -6.777 1.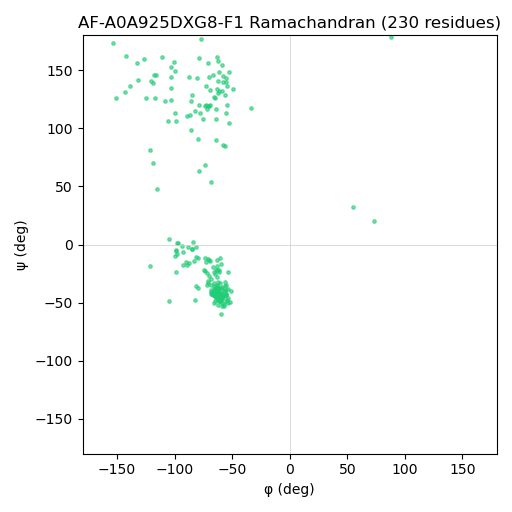00 93.31 187 PHE A N 1
ATOM 1532 C CA . PHE A 1 187 ? -5.063 -7.511 -6.105 1.00 93.31 187 PHE A CA 1
ATOM 1533 C C . PHE A 1 187 ? -4.089 -6.587 -6.839 1.00 93.31 187 PHE A C 1
ATOM 1535 O O . PHE A 1 187 ? -3.048 -6.234 -6.273 1.00 93.31 187 PHE A O 1
ATOM 1542 N N . ARG A 1 188 ? -4.402 -6.166 -8.070 1.00 92.44 188 ARG A N 1
ATOM 1543 C CA . ARG A 1 188 ? -3.525 -5.286 -8.850 1.00 92.44 188 ARG A CA 1
ATOM 1544 C C . ARG A 1 188 ? -3.373 -3.934 -8.154 1.00 92.44 188 ARG A C 1
ATOM 1546 O O . ARG A 1 188 ? -4.335 -3.320 -7.707 1.00 92.44 188 ARG A O 1
ATOM 1553 N N . LEU A 1 189 ? -2.129 -3.469 -8.068 1.00 90.19 189 LEU A N 1
ATOM 1554 C CA . LEU A 1 189 ? -1.779 -2.207 -7.403 1.00 90.19 189 LEU A CA 1
ATOM 1555 C C . LEU A 1 189 ? -1.749 -1.013 -8.357 1.00 90.19 189 LEU A C 1
ATOM 1557 O O . LEU A 1 189 ? -1.754 0.135 -7.919 1.00 90.19 189 LEU A O 1
ATOM 1561 N N . VAL A 1 190 ? -1.678 -1.300 -9.653 1.00 89.44 190 VAL A N 1
ATOM 1562 C CA . VAL A 1 190 ? -1.618 -0.324 -10.732 1.00 89.44 190 VAL A CA 1
ATOM 1563 C C . VAL A 1 190 ? -2.755 -0.654 -11.679 1.00 89.44 190 VAL A C 1
ATOM 1565 O O . VAL A 1 190 ? -2.867 -1.792 -12.138 1.00 89.44 190 VAL A O 1
ATOM 1568 N N . ASP A 1 191 ? -3.590 0.339 -11.958 1.00 86.12 191 ASP A N 1
ATOM 1569 C CA . ASP A 1 191 ? -4.613 0.215 -12.984 1.00 86.12 191 ASP A CA 1
ATOM 1570 C C . ASP A 1 191 ? -3.952 0.276 -14.366 1.00 86.12 191 ASP A C 1
ATOM 1572 O O . ASP A 1 191 ? -3.282 1.252 -14.713 1.00 86.12 191 ASP A O 1
ATOM 1576 N N . LEU A 1 192 ? -4.109 -0.806 -15.125 1.00 84.56 192 LEU A N 1
ATOM 1577 C CA . LEU A 1 192 ? -3.577 -0.957 -16.477 1.00 84.56 192 LEU A CA 1
ATOM 1578 C C . LEU A 1 192 ? -4.661 -0.828 -17.554 1.00 84.56 192 LEU A C 1
ATOM 1580 O O . LEU A 1 192 ? -4.355 -1.037 -18.725 1.00 84.56 192 LEU A O 1
ATOM 1584 N N . THR A 1 193 ? -5.908 -0.510 -17.195 1.00 81.75 193 THR A N 1
ATOM 1585 C CA . THR A 1 193 ? -7.056 -0.526 -18.121 1.00 81.75 193 THR A CA 1
ATOM 1586 C C . THR A 1 193 ? -6.838 0.387 -19.329 1.00 81.75 193 THR A C 1
ATOM 1588 O O . THR A 1 193 ? -7.132 0.010 -20.460 1.00 81.75 193 THR A O 1
ATOM 1591 N N . GLU A 1 194 ? -6.245 1.560 -19.108 1.00 74.94 194 GLU A N 1
ATOM 1592 C CA . GLU A 1 194 ? -5.945 2.539 -20.162 1.00 74.94 194 GLU A CA 1
ATOM 1593 C C . GLU A 1 194 ? -4.524 2.393 -20.735 1.00 74.94 194 GLU A C 1
ATOM 1595 O O . GLU A 1 194 ? -4.123 3.133 -21.638 1.00 74.94 194 GLU A O 1
ATOM 1600 N N . TYR A 1 195 ? -3.726 1.454 -20.218 1.00 82.75 195 TYR A N 1
ATOM 1601 C CA . TYR A 1 195 ? -2.334 1.315 -20.615 1.00 82.75 195 TYR A CA 1
ATOM 1602 C C . TYR A 1 195 ? -2.193 0.428 -21.857 1.00 82.75 195 TYR A C 1
ATOM 1604 O O . TYR A 1 195 ? -2.354 -0.791 -21.807 1.00 82.75 195 TYR A O 1
ATOM 1612 N N . GLN A 1 196 ? -1.806 1.043 -22.974 1.00 78.19 196 GLN A N 1
ATOM 1613 C CA . GLN A 1 196 ? -1.432 0.344 -24.202 1.00 78.19 196 GLN A CA 1
ATOM 1614 C C . GLN A 1 196 ? 0.030 0.628 -24.543 1.00 78.19 196 GLN A C 1
ATOM 1616 O O . GLN A 1 196 ? 0.436 1.786 -24.674 1.00 78.19 196 GLN A O 1
ATOM 1621 N N . SER A 1 197 ? 0.817 -0.436 -24.721 1.00 80.56 197 SER A N 1
ATOM 1622 C CA . SER A 1 197 ? 2.196 -0.333 -25.200 1.00 8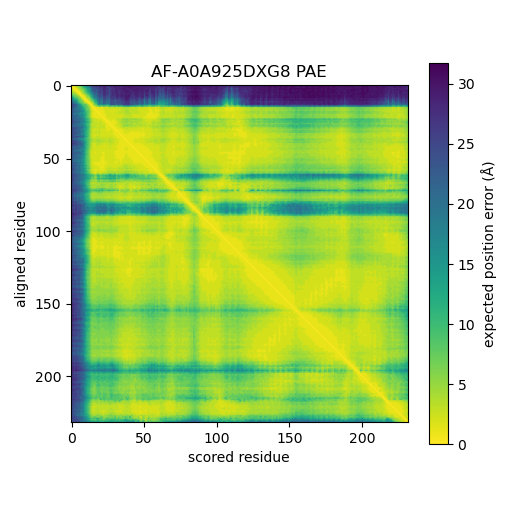0.56 197 SER A CA 1
ATOM 1623 C C . SER A 1 197 ? 2.290 -0.844 -26.632 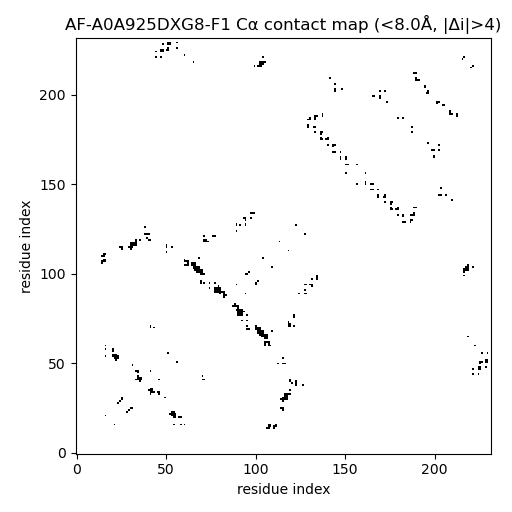1.00 80.56 197 SER A C 1
ATOM 1625 O O . SER A 1 197 ? 1.951 -1.999 -26.886 1.00 80.56 197 SER A O 1
ATOM 1627 N N . GLY A 1 198 ? 2.788 -0.012 -27.541 1.00 81.12 198 GLY A N 1
ATOM 1628 C CA . GLY A 1 198 ? 3.156 -0.406 -28.900 1.00 81.12 198 GLY A CA 1
ATOM 1629 C C . GLY A 1 198 ? 4.625 -0.137 -29.230 1.00 81.12 198 GLY A C 1
ATOM 1630 O O . GLY A 1 198 ? 5.154 -0.710 -30.179 1.00 81.12 198 GLY A O 1
ATOM 1631 N N . ASN A 1 199 ? 5.304 0.729 -28.475 1.00 87.00 199 ASN A N 1
ATOM 1632 C CA . ASN A 1 199 ? 6.705 1.068 -28.702 1.00 87.00 199 ASN A CA 1
ATOM 1633 C C . ASN A 1 199 ? 7.428 1.520 -27.418 1.00 87.00 199 ASN A C 1
ATOM 1635 O O . ASN A 1 199 ? 6.828 1.744 -26.370 1.00 87.00 199 ASN A O 1
ATOM 1639 N N . VAL A 1 200 ? 8.744 1.719 -27.530 1.00 87.44 200 VAL A N 1
ATOM 1640 C CA . VAL A 1 200 ? 9.634 2.136 -26.432 1.00 87.44 200 VAL A CA 1
ATOM 1641 C C . VAL A 1 200 ? 9.198 3.442 -25.749 1.00 87.44 200 VAL A C 1
ATOM 1643 O O . VAL A 1 200 ? 9.396 3.596 -24.548 1.00 87.44 200 VAL A O 1
ATOM 1646 N N . ARG A 1 201 ? 8.589 4.394 -26.469 1.00 85.25 201 ARG A N 1
ATOM 1647 C CA . ARG A 1 201 ? 8.121 5.657 -25.867 1.00 85.25 201 ARG A CA 1
ATOM 1648 C C . ARG A 1 201 ? 6.891 5.454 -24.986 1.00 85.25 201 ARG A C 1
ATOM 1650 O O . ARG A 1 201 ? 6.673 6.233 -24.064 1.00 85.25 201 ARG A O 1
ATOM 1657 N N . ASP A 1 202 ? 6.113 4.402 -25.222 1.00 86.31 202 ASP A N 1
ATOM 1658 C CA . ASP A 1 202 ? 4.916 4.116 -24.429 1.00 86.31 202 ASP A CA 1
ATOM 1659 C C . ASP A 1 202 ? 5.249 3.642 -23.011 1.00 86.31 202 ASP A C 1
ATOM 1661 O O . ASP A 1 202 ? 4.373 3.626 -22.147 1.00 86.31 202 ASP A O 1
ATOM 1665 N N . MET A 1 203 ? 6.511 3.302 -22.732 1.00 87.31 203 MET A N 1
ATOM 1666 C CA . MET A 1 203 ? 6.966 2.954 -21.386 1.00 87.31 203 MET A CA 1
ATOM 1667 C C . MET A 1 203 ? 6.660 4.040 -20.355 1.00 87.31 203 MET A C 1
ATOM 1669 O O . MET A 1 203 ? 6.340 3.734 -19.214 1.00 87.31 203 MET A O 1
ATOM 1673 N N . PHE A 1 204 ? 6.722 5.308 -20.757 1.00 89.69 204 PHE A N 1
ATOM 1674 C CA . PHE A 1 204 ? 6.573 6.443 -19.843 1.00 89.69 204 PHE A CA 1
ATOM 1675 C C . PHE A 1 204 ? 5.108 6.800 -19.573 1.00 89.69 204 PHE A C 1
ATOM 1677 O O . PHE A 1 204 ? 4.802 7.478 -18.599 1.00 89.69 204 PHE A O 1
ATOM 1684 N N . LYS A 1 205 ? 4.163 6.279 -20.369 1.00 88.69 205 LYS A N 1
ATOM 1685 C CA . LYS A 1 205 ? 2.725 6.517 -20.154 1.00 88.69 205 LYS A CA 1
ATOM 1686 C C . LYS A 1 205 ? 2.220 5.931 -18.830 1.00 88.69 205 LYS A C 1
ATOM 1688 O O . LYS A 1 205 ? 1.216 6.395 -18.300 1.00 88.69 205 LYS A O 1
ATOM 1693 N N . ILE A 1 206 ? 2.926 4.944 -18.272 1.00 87.88 206 ILE A N 1
ATOM 1694 C CA . ILE A 1 206 ? 2.561 4.298 -17.005 1.00 87.88 206 ILE A CA 1
ATOM 1695 C C . ILE A 1 206 ? 2.962 5.114 -15.763 1.00 87.88 206 ILE A C 1
ATOM 1697 O O . ILE A 1 206 ? 2.519 4.804 -14.656 1.00 87.88 206 ILE A O 1
ATOM 1701 N N . GLU A 1 207 ? 3.782 6.163 -15.917 1.00 84.81 207 GLU A N 1
ATOM 1702 C CA . GLU A 1 207 ? 4.314 6.953 -14.796 1.00 84.81 207 GLU A CA 1
ATOM 1703 C C . GLU A 1 207 ? 3.206 7.547 -13.918 1.00 84.81 207 GLU A C 1
ATOM 1705 O O . GLU A 1 207 ? 3.317 7.513 -12.695 1.00 84.81 207 GLU A O 1
ATOM 1710 N N . SER A 1 208 ? 2.107 8.018 -14.516 1.00 83.75 208 SER A N 1
ATOM 1711 C CA . SER A 1 208 ? 0.959 8.549 -13.767 1.00 83.75 208 SER A CA 1
ATOM 1712 C C . SER A 1 208 ? 0.330 7.489 -12.856 1.00 83.75 208 SER A C 1
ATOM 1714 O O . SER A 1 208 ? 0.063 7.750 -11.681 1.00 83.75 208 SER A O 1
ATOM 1716 N N . ALA A 1 209 ? 0.154 6.263 -13.358 1.00 85.88 209 ALA A N 1
ATOM 1717 C CA . ALA A 1 209 ? -0.434 5.166 -12.594 1.00 85.88 209 ALA A CA 1
ATOM 1718 C C . ALA A 1 209 ? 0.491 4.717 -11.444 1.00 85.88 209 ALA A C 1
ATOM 1720 O O . ALA A 1 209 ? 0.043 4.559 -10.306 1.00 85.88 209 ALA A O 1
ATOM 1721 N N . LEU A 1 210 ? 1.798 4.609 -11.706 1.00 86.56 210 LEU A N 1
ATOM 1722 C CA . LEU A 1 210 ? 2.805 4.307 -10.681 1.00 86.56 210 LEU A CA 1
ATOM 1723 C C . LEU A 1 210 ? 2.934 5.424 -9.633 1.00 86.56 210 LEU A C 1
ATOM 1725 O O . LEU A 1 210 ? 3.063 5.150 -8.438 1.00 86.56 210 LEU A O 1
ATOM 1729 N N . GLY A 1 211 ? 2.878 6.684 -10.067 1.00 83.88 211 GLY A N 1
ATOM 1730 C CA . GLY A 1 211 ? 2.952 7.856 -9.199 1.00 83.88 211 GLY A CA 1
ATOM 1731 C C . GLY A 1 211 ? 1.749 7.965 -8.265 1.00 83.88 211 GLY A C 1
ATOM 1732 O O . GLY A 1 211 ? 1.921 8.259 -7.082 1.00 83.88 211 GLY A O 1
ATOM 1733 N N . LYS A 1 212 ? 0.540 7.658 -8.759 1.00 83.44 212 LYS A N 1
ATOM 1734 C CA . LYS A 1 212 ? -0.660 7.532 -7.916 1.00 83.44 212 LYS A CA 1
ATOM 1735 C C . LYS A 1 212 ? -0.435 6.489 -6.827 1.00 83.44 212 LYS A C 1
ATOM 1737 O O . LYS A 1 212 ? -0.585 6.819 -5.656 1.00 83.44 212 LYS A O 1
ATOM 1742 N N . TYR A 1 213 ? 0.008 5.285 -7.191 1.00 82.62 213 TYR A N 1
ATOM 1743 C CA . TYR A 1 213 ? 0.288 4.207 -6.239 1.00 82.62 213 TYR A CA 1
ATOM 1744 C C . TYR A 1 213 ? 1.285 4.617 -5.137 1.00 82.62 213 TYR A C 1
ATOM 1746 O O . TYR A 1 213 ? 1.030 4.378 -3.954 1.00 82.62 213 TYR A O 1
ATOM 1754 N N . ALA A 1 214 ? 2.370 5.311 -5.494 1.00 78.19 214 ALA A N 1
ATOM 1755 C CA . ALA A 1 214 ? 3.385 5.759 -4.538 1.00 78.19 214 ALA A CA 1
ATOM 1756 C C . ALA A 1 214 ? 2.862 6.764 -3.489 1.00 78.19 214 ALA A C 1
ATOM 1758 O O . ALA A 1 214 ? 3.453 6.890 -2.417 1.00 78.19 214 ALA A O 1
ATOM 1759 N N . ARG A 1 215 ? 1.759 7.474 -3.769 1.00 81.00 215 ARG A N 1
ATOM 1760 C CA . ARG A 1 215 ? 1.210 8.535 -2.904 1.00 81.00 215 ARG A CA 1
ATOM 1761 C C . ARG A 1 215 ? 0.049 8.098 -2.009 1.00 81.00 215 ARG A C 1
ATOM 1763 O O . ARG A 1 215 ? -0.404 8.899 -1.199 1.00 81.00 215 ARG A O 1
ATOM 1770 N N . ILE A 1 216 ? -0.445 6.864 -2.127 1.00 79.38 216 ILE A N 1
ATOM 1771 C CA . ILE A 1 216 ? -1.677 6.447 -1.429 1.00 79.38 216 ILE A CA 1
ATOM 1772 C C . ILE A 1 216 ? -1.495 6.374 0.097 1.00 79.38 216 ILE A C 1
ATOM 1774 O O . ILE A 1 216 ? -2.457 6.597 0.825 1.00 79.38 216 ILE A O 1
ATOM 1778 N N . LYS A 1 217 ? -0.285 6.078 0.592 1.00 83.75 217 LYS A N 1
ATOM 1779 C CA . LYS A 1 217 ? -0.050 5.660 1.991 1.00 83.75 217 LYS A CA 1
ATOM 1780 C C . LYS A 1 217 ? 0.795 6.645 2.793 1.00 83.75 217 LYS A C 1
ATOM 1782 O O . LYS A 1 217 ? 1.767 6.262 3.444 1.00 83.75 217 LYS A O 1
ATOM 1787 N N . THR A 1 218 ? 0.442 7.923 2.703 1.00 86.44 218 THR A N 1
ATOM 1788 C CA . THR A 1 218 ? 1.138 9.025 3.380 1.00 86.44 218 THR A CA 1
ATOM 1789 C C . THR A 1 218 ? 0.409 9.477 4.644 1.00 86.44 218 THR A C 1
ATOM 1791 O O . THR A 1 218 ? -0.812 9.336 4.753 1.00 86.44 218 THR A O 1
ATOM 1794 N N . ALA A 1 219 ? 1.152 10.103 5.563 1.00 86.38 219 ALA A N 1
ATOM 1795 C CA . ALA A 1 219 ? 0.578 10.707 6.765 1.00 86.38 219 ALA A CA 1
ATOM 1796 C C . ALA A 1 219 ? -0.440 11.795 6.399 1.00 86.38 219 ALA A C 1
ATOM 1798 O O . ALA A 1 219 ? -1.534 11.821 6.946 1.00 86.38 219 ALA A O 1
ATOM 1799 N N . GLU A 1 220 ? -0.132 12.630 5.402 1.00 88.12 220 GLU A N 1
ATOM 1800 C CA . GLU A 1 220 ? -1.045 13.658 4.889 1.00 88.12 220 GLU A CA 1
ATOM 1801 C C . GLU A 1 220 ? -2.395 13.069 4.450 1.00 88.12 220 GLU A C 1
ATOM 1803 O O . GLU A 1 220 ? -3.448 13.618 4.779 1.00 88.12 220 GLU A O 1
ATOM 1808 N N . ARG A 1 221 ? -2.383 11.924 3.752 1.00 89.50 221 ARG A N 1
ATOM 1809 C CA . ARG A 1 221 ? -3.614 11.258 3.323 1.00 89.50 221 ARG A CA 1
ATOM 1810 C C . ARG A 1 221 ? -4.398 10.700 4.508 1.00 89.50 221 ARG A C 1
ATOM 1812 O O . ARG A 1 221 ? -5.613 10.875 4.536 1.00 89.50 221 ARG A O 1
ATOM 1819 N N . ALA A 1 222 ? -3.725 10.078 5.476 1.00 90.12 222 ALA A N 1
ATOM 1820 C CA . ALA A 1 222 ? -4.369 9.597 6.698 1.00 90.12 222 ALA A CA 1
ATOM 1821 C C . ALA A 1 222 ? -5.017 10.754 7.483 1.00 90.12 222 ALA A C 1
ATOM 1823 O O . ALA A 1 222 ? -6.203 10.693 7.796 1.00 90.12 222 ALA A O 1
ATOM 1824 N N . MET A 1 223 ? -4.285 11.854 7.695 1.00 91.06 223 MET A N 1
ATOM 1825 C CA . MET A 1 223 ? -4.802 13.054 8.369 1.00 91.06 223 MET A CA 1
ATOM 1826 C C . MET A 1 223 ? -5.964 13.695 7.612 1.00 91.06 223 MET A C 1
ATOM 1828 O O . MET A 1 223 ? -6.920 14.171 8.217 1.00 91.06 223 MET A O 1
ATOM 1832 N N . SER A 1 224 ? -5.899 13.717 6.278 1.00 91.31 224 SER A N 1
ATOM 1833 C CA . SER A 1 224 ? -7.006 14.180 5.444 1.00 91.31 224 SER A CA 1
ATOM 1834 C C . SER A 1 224 ? -8.266 13.352 5.701 1.00 91.31 224 SER A C 1
ATOM 1836 O O . SER A 1 224 ? -9.313 13.947 5.924 1.00 91.31 224 SER A O 1
ATOM 1838 N N . ILE A 1 225 ? -8.172 12.020 5.734 1.00 91.44 225 ILE A N 1
ATOM 1839 C CA . ILE A 1 225 ? -9.325 11.142 5.993 1.00 91.44 225 ILE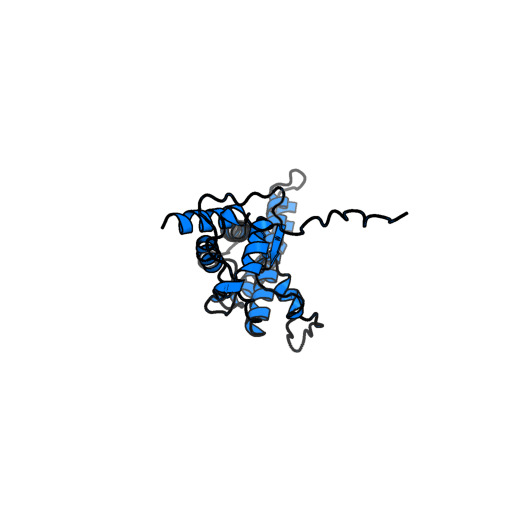 A CA 1
ATOM 1840 C C . ILE A 1 225 ? -9.910 11.399 7.387 1.00 91.44 225 ILE A C 1
ATOM 1842 O O . ILE A 1 225 ? -11.116 11.602 7.494 1.00 91.44 225 ILE A O 1
ATOM 1846 N N . ILE A 1 226 ? -9.062 11.467 8.418 1.00 90.69 226 ILE A N 1
ATOM 1847 C CA . ILE A 1 226 ? -9.491 11.716 9.804 1.00 90.69 226 ILE A CA 1
ATOM 1848 C C . ILE A 1 226 ? -10.239 13.048 9.915 1.00 90.69 226 ILE A C 1
ATOM 1850 O O . ILE A 1 226 ? -11.367 13.075 10.391 1.00 90.69 226 ILE A O 1
ATOM 1854 N N . ARG A 1 227 ? -9.674 14.141 9.386 1.00 88.88 227 ARG A N 1
ATOM 1855 C CA . ARG A 1 227 ? -10.316 15.467 9.451 1.00 88.88 227 ARG A CA 1
ATOM 1856 C C . ARG A 1 227 ? -11.669 15.528 8.745 1.00 88.88 227 ARG A C 1
ATOM 1858 O O . ARG A 1 227 ? -12.559 16.221 9.218 1.00 88.88 227 ARG A O 1
ATOM 1865 N N . HIS A 1 228 ? -11.825 14.834 7.615 1.00 88.94 228 HIS A N 1
ATOM 1866 C CA . HIS A 1 228 ? -13.114 14.798 6.913 1.00 88.94 228 HIS A CA 1
ATOM 1867 C C . HIS A 1 228 ? -14.147 13.956 7.665 1.00 88.94 228 HIS A C 1
ATOM 1869 O O . HIS A 1 228 ? -15.322 14.297 7.637 1.00 88.94 228 HIS A O 1
ATOM 1875 N N . ALA A 1 229 ? -13.719 12.880 8.332 1.00 85.81 229 ALA A N 1
ATOM 1876 C CA . ALA A 1 229 ? -14.601 12.048 9.144 1.00 85.81 229 ALA A CA 1
ATOM 1877 C C . ALA A 1 229 ? -15.141 12.809 10.361 1.00 85.81 229 ALA A C 1
ATOM 1879 O O . ALA A 1 229 ? -16.307 12.669 10.692 1.00 85.81 229 ALA A O 1
ATOM 1880 N N . SER A 1 230 ? -14.313 13.648 10.985 1.00 78.69 230 SER A N 1
ATOM 1881 C CA . SER A 1 230 ? -14.704 14.456 12.144 1.00 78.69 230 SER A CA 1
ATOM 1882 C C . SER A 1 230 ? -15.615 15.649 11.816 1.00 78.69 230 SER A C 1
ATOM 1884 O O . SER A 1 230 ? -16.134 16.279 12.732 1.00 78.69 230 SER A O 1
ATOM 1886 N N . ALA A 1 231 ? -15.774 15.997 10.535 1.00 72.19 231 ALA A N 1
ATOM 1887 C CA . ALA A 1 231 ? -16.609 17.112 10.080 1.00 72.19 231 ALA A CA 1
ATOM 1888 C C . ALA A 1 231 ? -18.006 16.680 9.590 1.00 72.19 231 ALA A C 1
ATOM 1890 O O . ALA A 1 231 ? -18.807 17.545 9.229 1.00 72.19 231 ALA A O 1
ATOM 1891 N N . ALA A 1 232 ? -18.262 15.370 9.519 1.00 62.31 232 ALA A N 1
ATOM 1892 C CA . ALA A 1 232 ? -19.510 14.764 9.058 1.00 62.31 232 ALA A CA 1
ATOM 1893 C C . ALA A 1 232 ? -20.367 14.311 10.245 1.00 62.31 232 ALA A C 1
ATOM 1895 O O . ALA A 1 232 ? -21.605 14.459 10.141 1.00 62.31 232 ALA A O 1
#

pLDDT: mean 87.57, std 13.5, range [35.03, 97.06]

Secondary structure (DSSP, 8-state):
---------------S--GGGBS--TTTS-PBPPPB-TTSSB-HHHHHHHHHTSB-TT-----S-EEEEESS--GGGS--PPP-TTTT---HHHHHHSGGGEEEEEHHHHHHHHHHBPPPPPPPHHHHHHHHHHHHHHHHHHHHHHHHHHHHT-TTS-HHHHHHHHHHHHHHHHHHHHHHHHS-GGG-SS--TT---SSGGGGGGGHHHHHHHHHTT-HHHHHHHHHHHTT-

Nearest PDB structures (foldseek):
  8ro1-assembly1_D  TM=5.550E-01  e=2.645E+00  Caenorhabditis elegans
  8eja-assembly1_B  TM=3.872E-01  e=4.888E-01  synthetic construct
  3lhp-assembly2_T  TM=4.101E-01  e=1.807E+00  synthetic construct
  7z0l-assembly1_B  TM=3.184E-01  e=9.259E+00  Mus musculus